Protein AF-A0A8R7QGV3-F1 (afdb_monomer)

InterPro domains:
  IPR004242 Transposon, En/Spm-like [PF02992] (193-346)

Structure (mmCIF, N/CA/C/O backbone):
data_AF-A0A8R7QGV3-F1
#
_entry.id   AF-A0A8R7QGV3-F1
#
loop_
_atom_site.group_PDB
_atom_site.id
_atom_site.type_symbol
_atom_site.label_atom_id
_atom_site.label_alt_id
_atom_site.label_comp_id
_atom_site.label_asym_id
_atom_site.label_entity_id
_atom_site.label_seq_id
_atom_site.pdbx_PDB_ins_code
_atom_site.Cartn_x
_atom_site.Cartn_y
_atom_site.Cartn_z
_atom_site.occupancy
_atom_site.B_iso_or_equiv
_atom_site.auth_seq_id
_atom_site.auth_comp_id
_atom_site.auth_asym_id
_atom_site.auth_atom_id
_atom_site.pdbx_PDB_model_num
ATOM 1 N N . MET A 1 1 ? -5.705 17.429 8.728 1.00 31.64 1 MET A N 1
ATOM 2 C CA . MET A 1 1 ? -4.333 16.864 8.795 1.00 31.64 1 MET A CA 1
ATOM 3 C C . MET A 1 1 ? -4.097 16.180 10.128 1.00 31.64 1 MET A C 1
ATOM 5 O O . MET A 1 1 ? -3.717 15.025 10.092 1.00 31.64 1 MET A O 1
ATOM 9 N N . ASP A 1 2 ? -4.374 16.831 11.266 1.00 30.12 2 ASP A N 1
ATOM 10 C CA . ASP A 1 2 ? -4.342 16.147 12.570 1.00 30.12 2 ASP A CA 1
ATOM 11 C C . ASP A 1 2 ? -5.382 15.011 12.643 1.00 30.12 2 ASP A C 1
ATOM 13 O O . ASP A 1 2 ? -5.012 13.892 12.965 1.00 30.12 2 ASP A O 1
ATOM 17 N N . GLU A 1 3 ? -6.620 15.241 12.189 1.00 31.11 3 GLU A N 1
ATOM 18 C CA . GLU A 1 3 ? -7.654 14.193 12.055 1.00 31.11 3 GLU A CA 1
ATOM 19 C C . GLU A 1 3 ? -7.239 13.058 11.103 1.00 31.11 3 GLU A C 1
ATOM 21 O O . GLU A 1 3 ? -7.291 11.902 11.476 1.00 31.11 3 GLU A O 1
ATOM 26 N N . MET A 1 4 ? -6.706 13.371 9.913 1.00 33.88 4 MET A N 1
ATOM 27 C CA . MET A 1 4 ? -6.288 12.356 8.923 1.00 33.88 4 MET A CA 1
ATOM 28 C C . MET A 1 4 ? -5.125 11.470 9.394 1.00 33.88 4 MET A C 1
ATOM 30 O O . MET A 1 4 ? -5.027 10.317 8.988 1.00 33.88 4 MET A O 1
ATOM 34 N N . LEU A 1 5 ? -4.215 12.012 10.210 1.00 38.75 5 LEU A N 1
ATOM 35 C CA . LEU A 1 5 ? -3.132 11.230 10.808 1.00 38.75 5 LEU A CA 1
ATOM 36 C C . LEU A 1 5 ? -3.675 10.370 11.953 1.00 38.75 5 LEU A C 1
ATOM 38 O O . LEU A 1 5 ? -3.345 9.195 12.037 1.00 38.75 5 LEU A O 1
ATOM 42 N N . LEU A 1 6 ? -4.545 10.922 12.800 1.00 40.88 6 LEU A N 1
ATOM 43 C CA . LEU A 1 6 ? -5.166 10.170 13.891 1.00 40.88 6 LEU A CA 1
ATOM 44 C C . LEU A 1 6 ? -6.108 9.070 13.373 1.00 40.88 6 LEU A C 1
ATOM 46 O O . LEU A 1 6 ? -6.100 7.978 13.926 1.00 40.88 6 LEU A O 1
ATOM 50 N N . GLU A 1 7 ? -6.856 9.309 12.295 1.00 43.62 7 GLU A N 1
ATOM 51 C CA . GLU A 1 7 ? -7.686 8.313 11.603 1.00 43.62 7 GLU A CA 1
ATOM 52 C C . GLU A 1 7 ? -6.816 7.257 10.900 1.00 43.62 7 GLU A C 1
ATOM 54 O O . GLU A 1 7 ? -7.019 6.065 11.111 1.00 43.62 7 GLU A O 1
ATOM 59 N N . GLY A 1 8 ? -5.783 7.669 10.150 1.00 39.22 8 GLY A N 1
ATOM 60 C CA . GLY A 1 8 ? -4.885 6.753 9.430 1.00 39.22 8 GLY A CA 1
ATOM 61 C C . GLY A 1 8 ? -4.007 5.861 10.324 1.00 39.22 8 GLY A C 1
ATOM 62 O O . GLY A 1 8 ? -3.532 4.822 9.870 1.00 39.22 8 GLY A O 1
ATOM 63 N N . PHE A 1 9 ? -3.806 6.240 11.593 1.00 44.00 9 PHE A N 1
ATOM 64 C CA . PHE A 1 9 ? -3.121 5.436 12.622 1.00 44.00 9 PHE A CA 1
ATOM 65 C C . PHE A 1 9 ? -4.067 4.927 13.726 1.00 44.00 9 PHE A C 1
ATOM 67 O O . PHE A 1 9 ? -3.612 4.343 14.717 1.00 44.00 9 PHE A O 1
ATOM 74 N N . GLY A 1 10 ? -5.374 5.177 13.588 1.00 40.69 10 GLY A N 1
ATOM 75 C CA . GLY A 1 10 ? -6.403 4.760 14.535 1.00 40.69 10 GLY A CA 1
ATOM 76 C C . GLY A 1 10 ? -6.151 5.185 15.988 1.00 40.69 10 GLY A C 1
ATOM 77 O O . GLY A 1 10 ? -6.346 4.394 16.909 1.00 40.69 10 GLY A O 1
ATOM 78 N N . MET A 1 11 ? -5.679 6.417 16.185 1.00 43.81 11 MET A N 1
ATOM 79 C CA . MET A 1 11 ? -5.203 6.997 17.448 1.00 43.81 11 MET A CA 1
ATOM 80 C C . MET A 1 11 ? -6.299 7.682 18.292 1.00 43.81 11 MET A C 1
ATOM 82 O O . MET A 1 11 ? -5.996 8.560 19.100 1.00 43.81 11 MET A O 1
ATOM 86 N N . TYR A 1 12 ? -7.568 7.297 18.149 1.00 35.66 12 TYR A N 1
ATOM 87 C CA . TYR A 1 12 ? -8.621 7.751 19.062 1.00 35.66 12 TYR A CA 1
ATOM 88 C C . TYR A 1 12 ? -8.782 6.753 20.210 1.00 35.66 12 TYR A C 1
ATOM 90 O O . TYR A 1 12 ? -9.319 5.667 20.017 1.00 35.66 12 TYR A O 1
ATOM 98 N N . GLY A 1 13 ? -8.339 7.145 21.406 1.00 38.69 13 GLY A N 1
ATOM 99 C CA . GLY A 1 13 ? -8.647 6.447 22.655 1.00 38.69 13 GLY A CA 1
ATOM 100 C C . GLY A 1 13 ? -7.418 6.007 23.449 1.00 38.69 13 GLY A C 1
ATOM 101 O O . GLY A 1 13 ? -6.520 5.339 22.944 1.00 38.69 13 GLY A O 1
ATOM 102 N N . THR A 1 14 ? -7.406 6.371 24.727 1.00 29.97 14 THR A N 1
ATOM 103 C CA . THR A 1 14 ? -6.565 5.778 25.768 1.00 29.97 14 THR A CA 1
ATOM 104 C C . THR A 1 14 ? -6.993 4.325 25.991 1.00 29.97 14 THR A C 1
ATOM 106 O O . THR A 1 14 ? -8.153 4.073 26.312 1.00 29.97 14 THR A O 1
ATOM 109 N N . ARG A 1 15 ? -6.070 3.364 25.862 1.00 39.56 15 ARG A N 1
ATOM 110 C CA . ARG A 1 15 ? -6.257 1.996 26.372 1.00 39.56 15 ARG A CA 1
ATOM 111 C C . ARG A 1 15 ? -5.367 1.799 27.597 1.00 39.56 15 ARG A C 1
ATOM 113 O O . ARG A 1 15 ? -4.155 1.961 27.518 1.00 39.56 15 ARG A O 1
ATOM 120 N N . THR A 1 16 ? -5.987 1.427 28.708 1.00 27.47 16 THR A N 1
ATOM 121 C CA . THR A 1 16 ? -5.388 0.587 29.748 1.00 27.47 16 THR A CA 1
ATOM 122 C C . THR A 1 16 ? -5.536 -0.861 29.292 1.00 27.47 16 THR A C 1
ATOM 124 O O . THR A 1 16 ? -6.653 -1.295 29.005 1.00 27.47 16 THR A O 1
ATOM 127 N N . LEU A 1 17 ? -4.425 -1.587 29.178 1.00 32.94 17 LEU A N 1
ATOM 128 C CA . LEU A 1 17 ? -4.440 -3.036 28.987 1.00 32.94 17 LEU A CA 1
ATOM 129 C C . LEU A 1 17 ? -4.948 -3.674 30.287 1.00 32.94 17 LEU A C 1
ATOM 131 O O . LEU A 1 17 ? -4.373 -3.441 31.346 1.00 32.94 17 LEU A O 1
ATOM 135 N N . GLY A 1 18 ? -6.057 -4.408 30.206 1.00 26.83 18 GLY A N 1
ATOM 136 C CA . GLY A 1 18 ? -6.484 -5.315 31.265 1.00 26.83 18 GLY A CA 1
ATOM 137 C C . GLY A 1 18 ? -5.677 -6.604 31.165 1.00 26.83 18 GLY A C 1
ATOM 138 O O . GLY A 1 18 ? -5.536 -7.153 30.073 1.00 26.83 18 GLY A O 1
ATOM 139 N N . GLU A 1 19 ? -5.120 -7.036 32.290 1.00 30.83 19 GLU A N 1
ATOM 140 C CA . GLU A 1 19 ? -4.471 -8.333 32.458 1.00 30.83 19 GLU A CA 1
ATOM 141 C C . GLU A 1 19 ? -5.535 -9.433 32.444 1.00 30.83 19 GLU A C 1
ATOM 143 O O . GLU A 1 19 ? -6.258 -9.565 33.423 1.00 30.83 19 GLU A O 1
ATOM 148 N N . GLU A 1 20 ? -5.614 -10.242 31.386 1.00 27.75 20 GLU A N 1
ATOM 149 C CA . GLU A 1 20 ? -6.113 -11.619 31.496 1.00 27.75 20 GLU A CA 1
ATOM 150 C C . GLU A 1 20 ? -5.264 -12.554 30.617 1.00 27.75 20 GLU A C 1
ATOM 152 O O . GLU A 1 20 ? -4.893 -12.221 29.490 1.00 27.75 20 GLU A O 1
ATOM 157 N N . GLN A 1 21 ? -4.889 -13.683 31.222 1.00 28.39 21 GLN A N 1
ATOM 158 C CA . GLN A 1 21 ? -3.926 -14.693 30.779 1.00 28.39 21 GLN A CA 1
ATOM 159 C C . GLN A 1 21 ? -4.511 -15.726 29.794 1.00 28.39 21 GLN A C 1
ATOM 161 O O . GLN A 1 21 ? -5.702 -16.016 29.825 1.00 28.39 21 GLN A O 1
ATOM 166 N N . GLU A 1 22 ? -3.580 -16.345 29.047 1.00 26.84 22 GLU A N 1
ATOM 167 C CA . GLU A 1 22 ? -3.652 -17.566 28.210 1.00 26.84 22 GLU A CA 1
ATOM 168 C C . GLU A 1 22 ? -4.266 -17.404 26.800 1.00 26.84 22 GLU A C 1
ATOM 170 O O . GLU A 1 22 ? -5.378 -16.926 26.627 1.00 26.84 22 GLU A O 1
ATOM 175 N N . SER A 1 23 ? -3.609 -17.779 25.696 1.00 25.66 23 SER A N 1
ATOM 176 C CA . SER A 1 23 ? -2.520 -18.741 25.456 1.00 25.66 23 SER A CA 1
ATOM 177 C C . SER A 1 23 ? -1.541 -18.209 24.395 1.00 25.66 23 SER A C 1
ATOM 179 O O . SER A 1 23 ? -1.943 -17.591 23.407 1.00 25.66 23 SER A O 1
ATOM 181 N N . GLU A 1 24 ? -0.247 -18.427 24.644 1.00 39.50 24 GLU A N 1
ATOM 182 C CA . GLU A 1 24 ? 0.851 -18.231 23.696 1.00 39.50 24 GLU A CA 1
ATOM 183 C C . GLU A 1 24 ? 0.689 -19.211 22.530 1.00 39.50 24 GLU A C 1
ATOM 185 O O . GLU A 1 24 ? 0.898 -20.404 22.701 1.00 39.50 24 GLU A O 1
ATOM 190 N N . ASP A 1 25 ? 0.311 -18.699 21.361 1.00 32.88 25 ASP A N 1
ATOM 191 C CA . ASP A 1 25 ? 0.652 -19.315 20.079 1.00 32.88 25 ASP A CA 1
ATOM 192 C C . ASP A 1 25 ? 0.846 -18.192 19.046 1.00 32.88 25 ASP A C 1
ATOM 194 O O . ASP A 1 25 ? -0.084 -17.462 18.658 1.00 32.88 25 ASP A O 1
ATOM 198 N N . ASP A 1 26 ? 2.125 -18.023 18.707 1.00 34.44 26 ASP A N 1
ATOM 199 C CA . ASP A 1 26 ? 2.722 -17.330 17.570 1.00 34.44 26 ASP A CA 1
ATOM 200 C C . ASP A 1 26 ? 1.956 -16.091 17.076 1.00 34.44 26 ASP A C 1
ATOM 202 O O . ASP A 1 26 ? 1.122 -16.098 16.159 1.00 34.44 26 ASP A O 1
ATOM 206 N N . LEU A 1 27 ? 2.266 -14.953 17.697 1.00 37.50 27 LEU A N 1
ATOM 207 C CA . LEU A 1 27 ? 2.281 -13.703 16.950 1.00 37.50 27 LEU A CA 1
ATOM 208 C C . LEU A 1 27 ? 3.440 -13.824 15.958 1.00 37.50 27 LEU A C 1
ATOM 210 O O . LEU A 1 27 ? 4.576 -13.992 16.383 1.00 37.50 27 LEU A O 1
ATOM 214 N N . ASP A 1 28 ? 3.151 -13.755 14.657 1.00 49.06 28 ASP A N 1
ATOM 215 C CA . ASP A 1 28 ? 4.173 -13.503 13.638 1.00 49.06 28 ASP A CA 1
ATOM 216 C C . ASP A 1 28 ? 5.067 -12.362 14.158 1.00 49.06 28 ASP A C 1
ATOM 218 O O . ASP A 1 28 ? 4.539 -11.299 14.508 1.00 49.06 28 ASP A O 1
ATOM 222 N N . ASP A 1 29 ? 6.377 -12.595 14.303 1.00 51.12 29 ASP A N 1
ATOM 223 C CA . ASP A 1 29 ? 7.328 -11.667 14.949 1.00 51.12 29 ASP A CA 1
ATOM 224 C C . ASP A 1 29 ? 7.200 -10.232 14.388 1.00 51.12 29 ASP A C 1
ATOM 226 O O . ASP A 1 29 ? 7.404 -9.234 15.088 1.00 51.12 29 ASP A O 1
ATOM 230 N N . ASP A 1 30 ? 6.779 -10.125 13.125 1.00 54.25 30 ASP A N 1
ATOM 231 C CA . ASP A 1 30 ? 6.495 -8.895 12.389 1.00 54.25 30 ASP A CA 1
ATOM 232 C C . ASP A 1 30 ? 5.286 -8.095 12.926 1.00 54.25 30 ASP A C 1
ATOM 234 O O . ASP A 1 30 ? 5.300 -6.858 12.898 1.00 54.25 30 ASP A O 1
ATOM 238 N N . VAL A 1 31 ? 4.240 -8.763 13.422 1.00 54.44 31 VAL A N 1
ATOM 239 C CA . VAL A 1 31 ? 3.009 -8.140 13.944 1.00 54.44 31 VAL A CA 1
ATOM 240 C C . VAL A 1 31 ? 3.245 -7.571 15.341 1.00 54.44 31 VAL A C 1
ATOM 242 O O . VAL A 1 31 ? 2.894 -6.420 15.608 1.00 54.44 31 VAL A O 1
ATOM 245 N N . GLU A 1 32 ? 3.905 -8.330 16.214 1.00 59.66 32 GLU A N 1
ATOM 246 C CA . GLU A 1 32 ? 4.283 -7.873 17.556 1.00 59.66 32 GLU A CA 1
ATOM 247 C C . GLU A 1 32 ? 5.292 -6.712 17.482 1.00 59.66 32 GLU A C 1
ATOM 249 O O . GLU A 1 32 ? 5.139 -5.687 18.155 1.00 59.66 32 GLU A O 1
ATOM 254 N N . ALA A 1 33 ? 6.283 -6.800 16.586 1.00 62.28 33 ALA A N 1
ATOM 255 C CA . ALA A 1 33 ? 7.204 -5.698 16.317 1.00 62.28 33 ALA A CA 1
ATOM 256 C C . ALA A 1 33 ? 6.477 -4.438 15.811 1.00 62.28 33 ALA A C 1
ATOM 258 O O . ALA A 1 33 ? 6.827 -3.320 16.204 1.00 62.28 33 ALA A O 1
ATOM 259 N N . TYR A 1 34 ? 5.450 -4.601 14.970 1.00 62.81 34 TYR A N 1
ATOM 260 C CA . TYR A 1 34 ? 4.623 -3.497 14.493 1.00 62.81 34 TYR A CA 1
ATOM 261 C C . TYR A 1 34 ? 3.831 -2.829 15.627 1.00 62.81 34 TYR A C 1
ATOM 263 O O . TYR A 1 34 ? 3.870 -1.602 15.740 1.00 62.81 34 TYR A O 1
ATOM 271 N N . TYR A 1 35 ? 3.164 -3.598 16.495 1.00 65.88 35 TYR A N 1
ATOM 272 C CA . TYR A 1 35 ? 2.410 -3.036 17.622 1.00 65.88 35 TYR A CA 1
ATOM 273 C C . TYR A 1 35 ? 3.314 -2.286 18.603 1.00 65.88 35 TYR A C 1
ATOM 275 O O . TYR A 1 35 ? 2.999 -1.154 18.965 1.00 65.88 35 TYR A O 1
ATOM 283 N N . ARG A 1 36 ? 4.501 -2.822 18.916 1.00 67.38 36 ARG A N 1
ATOM 284 C CA . ARG A 1 36 ? 5.501 -2.112 19.736 1.00 67.38 36 ARG A CA 1
ATOM 285 C C . ARG A 1 36 ? 5.917 -0.770 19.133 1.00 67.38 36 ARG A C 1
ATOM 287 O O . ARG A 1 36 ? 6.074 0.211 19.856 1.00 67.38 36 ARG A O 1
ATOM 294 N N . LEU A 1 37 ? 6.087 -0.702 17.811 1.00 65.81 37 LEU A N 1
ATOM 295 C CA . LEU A 1 37 ? 6.429 0.540 17.105 1.00 65.81 37 LEU A CA 1
ATOM 296 C C . LEU A 1 37 ? 5.277 1.549 17.094 1.00 65.81 37 LEU A C 1
ATOM 298 O O . LEU A 1 37 ? 5.513 2.754 17.200 1.00 65.81 37 LEU A O 1
ATOM 302 N N . VAL A 1 38 ? 4.040 1.072 16.950 1.00 66.25 38 VAL A N 1
ATOM 303 C CA . VAL A 1 38 ? 2.847 1.919 17.047 1.00 66.25 38 VAL A CA 1
ATOM 304 C C . VAL A 1 38 ? 2.710 2.475 18.459 1.00 66.25 38 VAL A C 1
ATOM 306 O O . VAL A 1 38 ? 2.473 3.673 18.606 1.00 66.25 38 VAL A O 1
ATOM 309 N N . ASP A 1 39 ? 2.922 1.653 19.482 1.00 70.56 39 ASP A N 1
ATOM 310 C CA . ASP A 1 39 ? 2.834 2.074 20.877 1.00 70.56 39 ASP A CA 1
ATOM 311 C C . ASP A 1 39 ? 3.950 3.053 21.258 1.00 70.56 39 ASP A C 1
ATOM 313 O O . ASP A 1 39 ? 3.658 4.088 21.856 1.00 70.56 39 ASP A O 1
ATOM 317 N N . ASP A 1 40 ? 5.198 2.836 20.822 1.00 69.81 40 ASP A N 1
ATOM 318 C CA . ASP A 1 40 ? 6.271 3.835 20.976 1.00 69.81 40 ASP A CA 1
ATOM 319 C C . ASP A 1 40 ? 5.938 5.143 20.236 1.00 69.81 40 ASP A C 1
ATOM 321 O O . ASP A 1 40 ? 6.132 6.241 20.759 1.00 69.81 40 ASP A O 1
ATOM 325 N N . GLY A 1 41 ? 5.343 5.051 19.043 1.00 69.31 41 GLY A N 1
ATOM 326 C CA . GLY A 1 41 ? 4.871 6.214 18.294 1.00 69.31 41 GLY A CA 1
ATOM 327 C C . GLY A 1 41 ? 3.712 6.969 18.960 1.00 69.31 41 GLY A C 1
ATOM 328 O O . GLY A 1 41 ? 3.576 8.183 18.757 1.00 69.31 41 GLY A O 1
ATOM 329 N N . ARG A 1 42 ? 2.889 6.274 19.752 1.00 72.19 42 ARG A N 1
ATOM 330 C CA . ARG A 1 42 ? 1.769 6.832 20.527 1.00 72.19 42 ARG A CA 1
ATOM 331 C C . ARG A 1 42 ? 2.214 7.522 21.807 1.00 72.19 42 ARG A C 1
ATOM 333 O O . ARG A 1 42 ? 1.452 8.338 22.322 1.00 72.19 42 ARG A O 1
ATOM 340 N N . GLN A 1 43 ? 3.427 7.252 22.287 1.00 81.31 43 GLN A N 1
ATOM 341 C CA . GLN A 1 43 ? 3.966 7.952 23.446 1.00 81.31 43 GLN A CA 1
ATOM 342 C C . GLN A 1 43 ? 3.996 9.464 23.213 1.00 81.31 43 GLN A C 1
ATOM 344 O O . GLN A 1 43 ? 4.203 9.956 22.093 1.00 81.31 43 GLN A O 1
ATOM 349 N N . GLU A 1 44 ? 3.798 10.201 24.302 1.00 85.19 44 GLU A N 1
ATOM 350 C CA . GLU A 1 44 ? 3.934 11.651 24.321 1.00 85.19 44 GLU A CA 1
ATOM 351 C C . GLU A 1 44 ? 5.315 12.057 23.785 1.00 85.19 44 GLU A C 1
ATOM 353 O O . GLU A 1 44 ? 6.314 11.360 23.985 1.00 85.19 44 GLU A O 1
ATOM 358 N N . LEU A 1 45 ? 5.383 13.193 23.086 1.00 84.00 45 LEU A N 1
ATOM 359 C CA . LEU A 1 45 ? 6.648 13.701 22.545 1.00 84.00 45 LEU A CA 1
ATOM 360 C C . LEU A 1 45 ? 7.717 13.899 23.638 1.00 84.00 45 LEU A C 1
ATOM 362 O O . LEU A 1 45 ? 8.906 13.714 23.389 1.00 84.00 45 LEU A O 1
ATOM 366 N N . TYR A 1 46 ? 7.267 14.299 24.823 1.00 83.88 46 TYR A N 1
ATOM 367 C CA . TYR A 1 46 ? 7.986 14.380 26.092 1.00 83.88 46 TYR A CA 1
ATOM 368 C C . TYR A 1 46 ? 6.929 14.349 27.217 1.00 83.88 46 TYR A C 1
ATOM 370 O O . TYR A 1 46 ? 5.770 14.679 26.936 1.00 83.88 46 TYR A O 1
ATOM 378 N N . PRO A 1 47 ? 7.280 14.003 28.468 1.00 83.38 47 PRO A N 1
ATOM 379 C CA . PRO A 1 47 ? 6.315 13.901 29.561 1.00 83.38 47 PRO A CA 1
ATOM 380 C C . PRO A 1 47 ? 5.494 15.182 29.759 1.00 83.38 47 PRO A C 1
ATOM 382 O O . PRO A 1 47 ? 6.037 16.278 29.910 1.00 83.38 47 PRO A O 1
ATOM 385 N N . GLY A 1 48 ? 4.168 15.046 29.744 1.00 82.56 48 GLY A N 1
ATOM 386 C CA . GLY A 1 48 ? 3.208 16.145 29.845 1.00 82.56 48 GLY A CA 1
ATOM 387 C C . GLY A 1 48 ? 2.829 16.784 28.503 1.00 82.56 48 GLY A C 1
ATOM 388 O O . GLY A 1 48 ? 2.039 17.737 28.479 1.00 82.56 48 GLY A O 1
ATOM 389 N N . CYS A 1 49 ? 3.348 16.291 27.372 1.00 83.44 49 CYS A N 1
ATOM 390 C CA . CYS A 1 49 ? 3.010 16.810 26.049 1.00 83.44 49 CYS A CA 1
ATOM 391 C C . CYS A 1 49 ? 1.651 16.284 25.563 1.00 83.44 49 CYS A C 1
ATOM 393 O O . CYS A 1 49 ? 1.558 15.317 24.814 1.00 83.44 49 CYS A O 1
ATOM 395 N N . LYS A 1 50 ? 0.574 16.992 25.913 1.00 82.06 50 LYS A N 1
ATOM 396 C CA . LYS A 1 50 ? -0.796 16.616 25.510 1.00 82.06 50 LYS A CA 1
ATOM 397 C C . LYS A 1 50 ? -1.132 16.883 24.039 1.00 82.06 50 LYS A C 1
ATOM 399 O O . LYS A 1 50 ? -2.165 16.434 23.555 1.00 82.06 50 LYS A O 1
ATOM 404 N N . ARG A 1 51 ? -0.322 17.688 23.341 1.00 82.94 51 ARG A N 1
ATOM 405 C CA . ARG A 1 51 ? -0.632 18.153 21.975 1.00 82.94 51 ARG A CA 1
ATOM 406 C C . ARG A 1 51 ? -0.076 17.262 20.875 1.00 82.94 51 ARG A C 1
ATOM 408 O O . ARG A 1 51 ? -0.624 17.293 19.779 1.00 82.94 51 ARG A O 1
ATOM 415 N N . PHE A 1 52 ? 1.022 16.556 21.134 1.00 82.44 52 PHE A N 1
ATOM 416 C CA . PHE A 1 52 ? 1.733 15.790 20.118 1.00 82.44 52 PHE A CA 1
ATOM 417 C C . PHE A 1 52 ? 2.257 14.479 20.689 1.00 82.44 52 PHE A C 1
ATOM 419 O O . PHE A 1 52 ? 2.963 14.476 21.698 1.00 82.44 52 PHE A O 1
ATOM 426 N N . SER A 1 53 ? 2.000 13.385 19.974 1.00 84.44 53 SER A N 1
ATOM 427 C CA . SER A 1 53 ? 2.796 12.167 20.128 1.00 84.44 53 SER A CA 1
ATOM 428 C C . SER A 1 53 ? 4.109 12.271 19.344 1.00 84.44 53 SER A C 1
ATOM 430 O O . SER A 1 53 ? 4.242 13.096 18.427 1.00 84.44 53 SER A O 1
ATOM 432 N N . LYS A 1 54 ? 5.075 11.396 19.653 1.00 82.88 54 LYS A N 1
ATOM 433 C CA . LYS A 1 54 ? 6.333 11.275 18.891 1.00 82.88 54 LYS A CA 1
ATOM 434 C C . LYS A 1 54 ? 6.072 11.065 17.396 1.00 82.88 54 LYS A C 1
ATOM 436 O O . LYS A 1 54 ? 6.675 1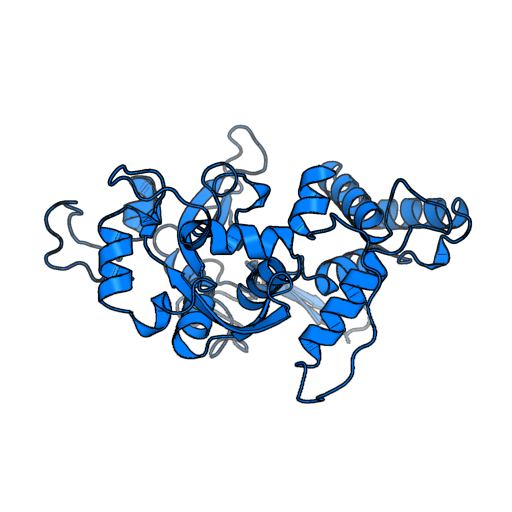1.737 16.554 1.00 82.88 54 LYS A O 1
ATOM 441 N N . LEU A 1 55 ? 5.139 10.170 17.064 1.00 81.44 55 LEU A N 1
ATOM 442 C CA . LEU A 1 55 ? 4.766 9.863 15.686 1.00 81.44 55 LEU A CA 1
ATOM 443 C C . LEU A 1 55 ? 4.161 11.071 14.971 1.00 81.44 55 LEU A C 1
ATOM 445 O O . LEU A 1 55 ? 4.619 11.442 13.888 1.00 81.44 55 LEU A O 1
ATOM 449 N N . GLN A 1 56 ? 3.154 11.702 15.578 1.00 81.88 56 GLN A N 1
ATOM 450 C CA . GLN A 1 56 ? 2.461 12.841 14.980 1.00 81.88 56 GLN A CA 1
ATOM 451 C C . GLN A 1 56 ? 3.438 13.986 14.701 1.00 81.88 56 GLN A C 1
ATOM 453 O O . GLN A 1 56 ? 3.400 14.594 13.628 1.00 81.88 56 GLN A O 1
ATOM 458 N N . PHE A 1 57 ? 4.353 14.245 15.636 1.00 87.94 57 PHE A N 1
ATOM 459 C CA . PHE A 1 57 ? 5.386 15.257 15.474 1.00 87.94 57 PHE A CA 1
ATOM 460 C C . PHE A 1 57 ? 6.320 14.944 14.295 1.00 87.94 57 PHE A C 1
ATOM 462 O O . PHE A 1 57 ? 6.519 15.791 13.419 1.00 87.94 57 PHE A O 1
ATOM 469 N N . LEU A 1 58 ? 6.847 13.715 14.221 1.00 86.19 58 LEU A N 1
ATOM 470 C CA . LEU A 1 58 ? 7.757 13.302 13.150 1.00 86.19 58 LEU A CA 1
ATOM 471 C C . LEU A 1 58 ? 7.099 13.309 11.773 1.00 86.19 58 LEU A C 1
ATOM 473 O O . LEU A 1 58 ? 7.702 13.792 10.813 1.00 86.19 58 LEU A O 1
ATOM 477 N N . VAL A 1 59 ? 5.865 12.816 11.659 1.00 84.06 59 VAL A N 1
ATOM 478 C CA . VAL A 1 59 ? 5.140 12.806 10.383 1.00 84.06 59 VAL A CA 1
ATOM 479 C C . VAL A 1 59 ? 4.844 14.229 9.919 1.00 84.06 59 VAL A C 1
ATOM 481 O O . VAL A 1 59 ? 5.058 14.540 8.746 1.00 84.06 59 VAL A O 1
ATOM 484 N N . ARG A 1 60 ? 4.443 15.134 10.822 1.00 86.75 60 ARG A N 1
ATOM 485 C CA . ARG A 1 60 ? 4.249 16.552 10.480 1.00 86.75 60 ARG A CA 1
ATOM 486 C C . ARG A 1 60 ? 5.550 17.216 10.038 1.00 86.75 60 ARG A C 1
ATOM 488 O O . ARG A 1 60 ? 5.541 17.969 9.066 1.00 86.75 60 ARG A O 1
ATOM 495 N N . LEU A 1 61 ? 6.671 16.912 10.689 1.00 88.88 61 LEU A N 1
ATOM 496 C CA . LEU A 1 61 ? 7.974 17.450 10.301 1.00 88.88 61 LEU A CA 1
ATOM 497 C C . LEU A 1 61 ? 8.422 16.927 8.925 1.00 88.88 61 LEU A C 1
ATOM 499 O O . LEU A 1 61 ? 8.865 17.708 8.081 1.00 88.88 61 LEU A O 1
ATOM 503 N N . LEU A 1 62 ? 8.251 15.628 8.655 1.00 87.44 62 LEU A N 1
ATOM 504 C CA . LEU A 1 62 ? 8.501 15.030 7.337 1.00 87.44 62 LEU A CA 1
ATOM 505 C C . LEU A 1 62 ? 7.586 15.625 6.258 1.00 87.44 62 LEU A C 1
ATOM 507 O O . LEU A 1 62 ? 8.032 15.885 5.141 1.00 87.44 62 LEU A O 1
ATOM 511 N N . HIS A 1 63 ? 6.325 15.888 6.591 1.00 85.06 63 HIS A N 1
ATOM 512 C CA . HIS A 1 63 ? 5.388 16.537 5.685 1.00 85.06 63 HIS A CA 1
ATOM 513 C C . HIS A 1 63 ? 5.835 17.964 5.338 1.00 85.06 63 HIS A C 1
ATOM 515 O O . HIS A 1 63 ? 5.906 18.304 4.158 1.00 85.06 63 HIS A O 1
ATOM 521 N N . ILE A 1 64 ? 6.229 18.771 6.331 1.00 87.19 64 ILE A N 1
ATOM 522 C CA . ILE A 1 64 ? 6.788 20.117 6.107 1.00 87.19 64 ILE A CA 1
ATOM 523 C C . ILE A 1 64 ? 8.019 20.038 5.206 1.00 87.19 64 ILE A C 1
ATOM 525 O O . ILE A 1 64 ? 8.122 20.803 4.246 1.00 87.19 64 ILE A O 1
ATOM 529 N N . LYS A 1 65 ? 8.925 19.090 5.479 1.00 88.31 65 LYS A N 1
ATOM 530 C CA . LYS A 1 65 ? 10.123 18.876 4.664 1.00 88.31 65 LYS A CA 1
ATOM 531 C C . LYS A 1 65 ? 9.766 18.683 3.192 1.00 88.31 65 LYS A C 1
ATOM 533 O O . LYS A 1 65 ? 10.342 19.346 2.333 1.00 88.31 65 LYS A O 1
ATOM 538 N N . ASN A 1 66 ? 8.823 17.785 2.917 1.00 84.00 66 ASN A N 1
ATOM 539 C CA . ASN A 1 66 ? 8.431 17.425 1.559 1.00 84.00 66 ASN A CA 1
ATOM 540 C C . ASN A 1 66 ? 7.676 18.565 0.865 1.00 84.00 66 ASN A C 1
ATOM 542 O O . ASN A 1 66 ? 8.030 18.932 -0.250 1.00 84.00 66 ASN A O 1
ATOM 546 N N . MET A 1 67 ? 6.704 19.183 1.541 1.00 81.62 67 MET A N 1
ATOM 547 C CA . MET A 1 67 ? 5.903 20.280 0.981 1.00 81.62 67 MET A CA 1
ATOM 548 C C . MET A 1 67 ? 6.719 21.539 0.690 1.00 81.62 67 MET A C 1
ATOM 550 O O . MET A 1 67 ? 6.381 22.302 -0.209 1.00 81.62 67 MET A O 1
ATOM 554 N N . ARG A 1 68 ? 7.776 21.790 1.470 1.00 84.69 68 ARG A N 1
ATOM 555 C CA . ARG A 1 68 ? 8.625 22.982 1.329 1.00 84.69 68 ARG A CA 1
ATOM 556 C C . ARG A 1 68 ? 9.927 22.715 0.575 1.00 84.69 68 ARG A C 1
ATOM 558 O O . ARG A 1 68 ? 10.742 23.622 0.468 1.00 84.69 68 ARG A O 1
ATOM 565 N N . GLY A 1 69 ? 10.147 21.493 0.084 1.00 84.19 69 GLY A N 1
ATOM 566 C CA . GLY A 1 69 ? 11.380 21.132 -0.623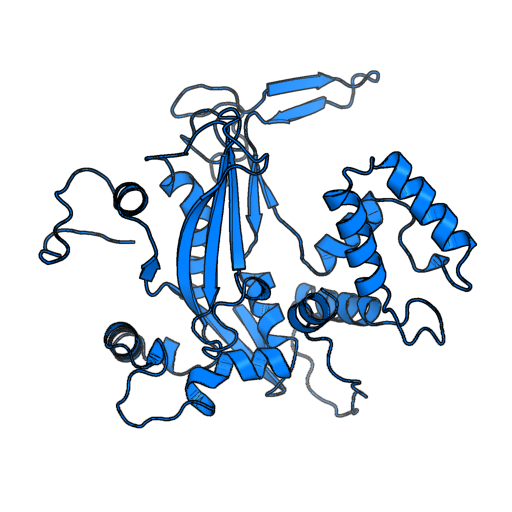 1.00 84.19 69 GLY A CA 1
ATOM 567 C C . GLY A 1 69 ? 12.645 21.260 0.236 1.00 84.19 69 GLY A C 1
ATOM 568 O O . GLY A 1 69 ? 13.726 21.526 -0.283 1.00 84.19 69 GLY A O 1
ATOM 569 N N . MET A 1 70 ? 12.527 21.096 1.555 1.00 88.44 70 MET A N 1
ATOM 570 C CA . MET A 1 70 ? 13.647 21.236 2.487 1.00 88.44 70 MET A CA 1
ATOM 571 C C . MET A 1 70 ? 14.715 20.170 2.202 1.00 88.44 70 MET A C 1
ATOM 573 O O . MET A 1 70 ? 14.408 18.975 2.103 1.00 88.44 70 MET A O 1
ATOM 577 N N . SER A 1 71 ? 15.984 20.577 2.104 1.00 90.50 71 SER A N 1
ATOM 578 C CA . SER A 1 71 ? 17.103 19.646 1.908 1.00 90.50 71 SER A CA 1
ATOM 579 C C . SER A 1 71 ? 17.278 18.710 3.113 1.00 90.50 71 SER A C 1
ATOM 581 O O . SER A 1 71 ? 16.832 19.008 4.221 1.00 90.50 71 SER A O 1
ATOM 583 N N . ASN A 1 72 ? 17.937 17.562 2.923 1.00 90.12 72 ASN A N 1
ATOM 584 C CA . ASN A 1 72 ? 18.205 16.642 4.038 1.00 90.12 72 ASN A CA 1
ATOM 585 C C . ASN A 1 72 ? 19.111 17.286 5.100 1.00 90.12 72 ASN A C 1
ATOM 587 O O . ASN A 1 72 ? 18.894 17.072 6.284 1.00 90.12 72 ASN A O 1
ATOM 591 N N . VAL A 1 73 ? 20.065 18.124 4.680 1.00 90.88 73 VAL A N 1
ATOM 592 C CA . VAL A 1 73 ? 20.953 18.865 5.590 1.00 90.88 73 VAL A CA 1
ATOM 593 C C . VAL A 1 73 ? 20.158 19.851 6.444 1.00 90.88 73 VAL A C 1
ATOM 595 O O . VAL A 1 73 ? 20.312 19.868 7.660 1.00 90.88 73 VAL A O 1
ATOM 598 N N . CYS A 1 74 ? 19.267 20.628 5.821 1.00 90.62 74 CYS A N 1
ATOM 599 C CA . CYS A 1 74 ? 18.416 21.568 6.545 1.00 90.62 74 CYS A CA 1
ATOM 600 C C . CYS A 1 74 ? 17.489 20.832 7.525 1.00 90.62 74 CYS A C 1
ATOM 602 O O . CYS A 1 74 ? 17.366 21.240 8.675 1.00 90.62 74 CYS A O 1
ATOM 604 N N . PHE A 1 75 ? 16.909 19.704 7.108 1.00 91.69 75 PHE A N 1
ATOM 605 C CA . PHE A 1 75 ? 16.089 18.872 7.987 1.00 91.69 75 PHE A CA 1
ATOM 606 C C . PHE A 1 75 ? 16.866 18.361 9.203 1.00 91.69 75 PHE A C 1
ATOM 608 O O . PHE A 1 75 ? 16.365 18.444 10.319 1.00 91.69 75 PHE A O 1
ATOM 615 N N . ASP A 1 76 ? 18.088 17.863 9.000 1.00 91.62 76 ASP A N 1
ATOM 616 C CA . ASP A 1 76 ? 18.940 17.366 10.083 1.00 91.62 76 ASP A CA 1
ATOM 617 C C . ASP A 1 76 ? 19.296 18.484 11.076 1.00 91.62 76 ASP A C 1
ATOM 619 O O . ASP A 1 76 ? 19.256 18.269 12.288 1.00 91.62 76 ASP A O 1
ATOM 623 N N . GLN A 1 77 ? 19.581 19.693 10.582 1.00 91.69 77 GLN A N 1
ATOM 624 C CA . GLN A 1 77 ? 19.860 20.864 11.420 1.00 91.69 77 GLN A CA 1
ATOM 625 C C . GLN A 1 77 ? 18.634 21.302 12.227 1.00 91.69 77 GLN A C 1
ATOM 627 O O . GLN A 1 77 ? 18.734 21.498 13.437 1.00 91.69 77 GLN A O 1
ATOM 632 N N . VAL A 1 78 ? 17.466 21.398 11.585 1.00 91.50 78 VAL A N 1
ATOM 633 C CA . VAL A 1 78 ? 16.202 21.741 12.255 1.00 91.50 78 VAL A CA 1
ATOM 634 C C . VAL A 1 78 ? 15.848 20.695 13.310 1.00 91.50 78 VAL A C 1
ATOM 636 O O . VAL A 1 78 ? 15.483 21.049 14.428 1.00 91.50 78 VAL A O 1
ATOM 639 N N . LEU A 1 79 ? 15.993 19.408 12.988 1.00 90.25 79 LEU A N 1
ATOM 640 C CA . LEU A 1 79 ? 15.726 18.325 13.928 1.00 90.25 79 LEU A CA 1
ATOM 641 C C . LEU A 1 79 ? 16.692 18.363 15.116 1.00 90.25 79 LEU A C 1
ATOM 643 O O . LEU A 1 79 ? 16.262 18.153 16.244 1.00 90.25 79 LEU A O 1
ATOM 647 N N . THR A 1 80 ? 17.968 18.679 14.887 1.00 90.12 80 THR A N 1
ATOM 648 C CA . THR A 1 80 ? 18.958 18.846 15.963 1.00 90.12 80 THR A CA 1
ATOM 649 C C . THR A 1 80 ? 18.566 19.987 16.903 1.00 90.12 80 THR A C 1
ATOM 651 O O . THR A 1 80 ? 18.479 19.763 18.107 1.00 90.12 80 THR A O 1
ATOM 654 N N . LEU A 1 81 ? 18.212 21.157 16.361 1.00 90.69 81 LEU A N 1
ATOM 655 C CA . LEU A 1 81 ? 17.763 22.302 17.157 1.00 90.69 81 LEU A CA 1
ATOM 656 C C . LEU A 1 81 ? 16.500 21.981 17.973 1.00 90.69 81 LEU A C 1
ATOM 658 O O . LEU A 1 81 ? 16.413 22.315 19.150 1.00 90.69 81 LEU A O 1
ATOM 662 N N . ILE A 1 82 ? 15.525 21.296 17.369 1.00 89.94 82 ILE A N 1
ATOM 663 C CA . ILE A 1 82 ? 14.308 20.860 18.070 1.00 89.94 82 ILE A CA 1
ATOM 664 C C . ILE A 1 82 ? 14.662 19.942 19.242 1.00 89.94 82 ILE A C 1
ATOM 666 O O . ILE A 1 82 ? 14.090 20.077 20.318 1.00 89.94 82 ILE A O 1
ATOM 670 N N . LYS A 1 83 ? 15.601 19.010 19.054 1.00 87.00 83 LYS A N 1
ATOM 671 C CA . LYS A 1 83 ? 16.015 18.093 20.121 1.00 87.00 83 LYS A CA 1
ATOM 672 C C . LYS A 1 83 ? 16.673 18.814 21.291 1.00 87.00 83 LYS A C 1
ATOM 674 O O . LYS A 1 83 ? 16.456 18.402 22.422 1.00 87.00 83 LYS A O 1
ATOM 679 N N . GLU A 1 84 ? 17.458 19.851 21.017 1.00 86.94 84 GLU A N 1
ATOM 680 C CA . GLU A 1 84 ? 18.083 20.694 22.044 1.00 86.94 84 GLU A CA 1
ATOM 681 C C . GLU A 1 84 ? 17.056 21.562 22.783 1.00 86.94 84 GLU A C 1
ATOM 683 O O . GLU A 1 84 ? 17.222 21.835 23.968 1.00 86.94 84 GLU A O 1
ATOM 688 N N . ALA A 1 85 ? 15.978 21.965 22.107 1.00 87.44 85 ALA A N 1
ATOM 689 C CA . ALA A 1 85 ? 14.928 22.794 22.694 1.00 87.44 85 ALA A CA 1
ATOM 690 C C . ALA A 1 85 ? 13.912 22.007 23.548 1.00 87.44 85 ALA A C 1
ATOM 692 O O . ALA A 1 85 ? 13.192 22.606 24.347 1.00 87.44 85 ALA A O 1
ATOM 693 N N . LEU A 1 86 ? 13.806 20.686 23.360 1.00 87.56 86 LEU A N 1
ATOM 694 C CA . LEU A 1 86 ? 12.825 19.837 24.042 1.00 87.56 86 LEU A CA 1
ATOM 695 C C . LEU A 1 86 ? 13.406 19.189 25.315 1.00 87.56 86 LEU A C 1
ATOM 697 O O . LEU A 1 86 ? 14.515 18.659 25.254 1.00 87.56 86 LEU A O 1
ATOM 701 N N . PRO A 1 87 ? 12.636 19.103 26.423 1.00 78.94 87 PRO A N 1
ATOM 702 C CA . PRO A 1 87 ? 13.101 18.511 27.687 1.00 78.94 87 PRO A CA 1
ATOM 703 C C . PRO A 1 87 ? 13.621 17.068 27.557 1.00 78.94 87 PRO A C 1
ATOM 705 O O . PRO A 1 87 ? 14.579 16.698 28.225 1.00 78.94 87 PRO A O 1
ATOM 708 N N . GLU A 1 88 ? 13.029 16.272 26.657 1.00 74.69 88 GLU A N 1
ATOM 709 C CA . GLU A 1 88 ? 13.423 14.882 26.365 1.00 74.69 88 GLU A CA 1
ATOM 710 C C . GLU A 1 88 ? 13.602 14.626 24.858 1.00 74.69 88 GLU A C 1
ATOM 712 O O . GLU A 1 88 ? 13.276 13.564 24.324 1.00 74.69 88 GLU A O 1
ATOM 717 N N . GLY A 1 89 ? 14.163 15.594 24.128 1.00 66.44 89 GLY A N 1
ATOM 718 C CA . GLY A 1 89 ? 14.340 15.489 22.674 1.00 66.44 89 GLY A CA 1
ATOM 719 C C . GLY A 1 89 ? 15.150 14.268 22.198 1.00 66.44 89 GLY A C 1
ATOM 720 O O . GLY A 1 89 ? 15.122 13.924 21.015 1.00 66.44 89 GLY A O 1
ATOM 721 N N . GLN A 1 90 ? 15.866 13.569 23.087 1.00 67.88 90 GLN A N 1
ATOM 722 C CA . GLN A 1 90 ? 16.669 12.385 22.762 1.00 67.88 90 GLN A CA 1
ATOM 723 C C . GLN A 1 90 ? 15.868 11.245 22.117 1.00 67.88 90 GLN A C 1
ATOM 725 O O . GLN A 1 90 ? 16.437 10.550 21.272 1.00 67.88 90 GLN A O 1
ATOM 730 N N . ALA A 1 91 ? 14.577 11.112 22.440 1.00 72.69 91 ALA A N 1
ATOM 731 C CA . ALA A 1 91 ? 13.695 10.088 21.880 1.00 72.69 91 ALA A CA 1
ATOM 732 C C . ALA A 1 91 ? 13.433 10.257 20.370 1.00 72.69 91 ALA A C 1
ATOM 734 O O . ALA A 1 91 ? 13.056 9.303 19.691 1.00 72.69 91 ALA A O 1
ATOM 735 N N . LEU A 1 92 ? 13.661 11.451 19.809 1.00 81.00 92 LEU A N 1
ATOM 736 C CA . LEU A 1 92 ? 13.527 11.683 18.373 1.00 81.00 92 LEU A CA 1
ATOM 737 C C . LEU A 1 92 ? 14.761 11.179 17.597 1.00 81.00 92 LEU A C 1
ATOM 739 O O . LEU A 1 92 ? 15.897 11.295 18.074 1.00 81.00 92 LEU A O 1
ATOM 743 N N . PRO A 1 93 ? 14.597 10.702 16.349 1.00 81.88 93 PRO A N 1
ATOM 744 C CA . PRO A 1 93 ? 15.703 10.391 15.450 1.00 81.88 93 PRO A CA 1
ATOM 745 C C . PRO A 1 93 ? 16.723 11.533 15.327 1.00 81.88 93 PRO A C 1
ATOM 747 O O . PRO A 1 93 ? 16.379 12.707 15.384 1.00 81.88 93 PRO A O 1
ATOM 750 N N . LYS A 1 94 ? 18.003 11.198 15.127 1.00 75.06 94 LYS A N 1
ATOM 751 C CA . LYS A 1 94 ? 19.077 12.202 14.963 1.00 75.06 94 LYS A CA 1
ATOM 752 C C . LYS A 1 94 ? 19.161 12.796 13.553 1.00 75.06 94 LYS A C 1
ATOM 754 O O . LYS A 1 94 ? 19.741 13.856 13.380 1.00 75.06 94 LYS A O 1
ATOM 759 N N . LYS A 1 95 ? 18.669 12.072 12.545 1.00 86.69 95 LYS A N 1
ATOM 760 C CA . LYS A 1 95 ? 18.813 12.409 11.120 1.00 86.69 95 LYS A CA 1
ATOM 761 C C . LYS A 1 95 ? 17.564 12.016 10.343 1.00 86.69 95 LYS A C 1
ATOM 763 O O . LYS A 1 95 ? 16.833 11.111 10.757 1.00 86.69 95 LYS A O 1
ATOM 768 N N . PHE A 1 96 ? 17.399 12.591 9.158 1.00 84.50 96 PHE A N 1
ATOM 769 C CA . PHE A 1 96 ? 16.360 12.282 8.184 1.00 84.50 96 PHE A CA 1
ATOM 770 C C . PHE A 1 96 ? 16.255 10.784 7.907 1.00 84.50 96 PHE A C 1
ATOM 772 O O . PHE A 1 96 ? 15.157 10.241 7.880 1.00 84.50 96 PHE A O 1
ATOM 779 N N . HIS A 1 97 ? 17.384 10.086 7.763 1.00 82.56 97 HIS A N 1
ATOM 780 C CA . HIS A 1 97 ? 17.379 8.636 7.554 1.00 82.56 97 HIS A CA 1
ATOM 781 C C . HIS A 1 97 ? 16.728 7.870 8.710 1.00 82.56 97 HIS A C 1
ATOM 783 O O . HIS A 1 97 ? 16.007 6.908 8.463 1.00 82.56 97 HIS A O 1
ATOM 789 N N . GLY A 1 98 ? 16.931 8.311 9.955 1.00 81.25 98 GLY A N 1
ATOM 790 C CA . GLY A 1 98 ? 16.273 7.725 11.121 1.00 81.25 98 GLY A CA 1
ATOM 791 C C . GLY A 1 98 ? 14.771 8.012 11.132 1.00 81.25 98 GLY A C 1
ATOM 792 O O . GLY A 1 98 ? 13.986 7.096 11.339 1.00 81.25 98 GLY A O 1
ATOM 793 N N . ALA A 1 99 ? 14.365 9.245 10.808 1.00 82.12 99 ALA A N 1
ATOM 794 C CA . ALA A 1 99 ? 12.950 9.605 10.676 1.00 82.12 99 ALA A CA 1
ATOM 795 C C . ALA A 1 99 ? 12.256 8.830 9.539 1.00 82.12 99 ALA A C 1
ATOM 797 O O . ALA A 1 99 ? 11.150 8.324 9.712 1.00 82.12 99 ALA A O 1
ATOM 798 N N . LYS A 1 100 ? 12.929 8.656 8.394 1.00 80.19 100 LYS A N 1
ATOM 799 C CA . LYS A 1 100 ? 12.441 7.841 7.274 1.00 80.19 100 LYS A CA 1
ATOM 800 C C . LYS A 1 100 ? 12.361 6.357 7.646 1.00 80.19 100 LYS A C 1
ATOM 802 O O . LYS A 1 100 ? 11.406 5.693 7.256 1.00 80.19 100 LYS A O 1
ATOM 807 N N . LYS A 1 101 ? 13.339 5.831 8.393 1.00 79.69 101 LYS A N 1
ATOM 808 C CA . LYS A 1 101 ? 13.319 4.446 8.891 1.00 79.69 101 LYS A CA 1
ATOM 809 C C . LYS A 1 101 ? 12.151 4.231 9.851 1.00 79.69 101 LYS A C 1
ATOM 811 O O . LYS A 1 101 ? 11.446 3.245 9.703 1.00 79.69 101 LYS A O 1
ATOM 816 N N . PHE A 1 102 ? 11.912 5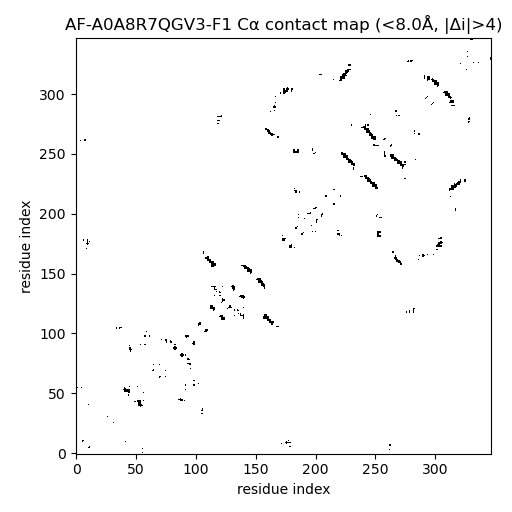.174 10.759 1.00 75.56 102 PHE A N 1
ATOM 817 C CA . PHE A 1 102 ? 10.762 5.148 11.659 1.00 75.56 102 PHE A CA 1
ATOM 818 C C . PHE A 1 102 ? 9.440 5.130 10.878 1.00 75.56 102 PHE A C 1
ATOM 820 O O . PHE A 1 102 ? 8.629 4.235 11.084 1.00 75.56 102 PHE A O 1
ATOM 827 N N . ALA A 1 103 ? 9.278 6.021 9.890 1.00 74.69 103 ALA A N 1
ATOM 828 C CA . ALA A 1 103 ? 8.103 6.047 9.011 1.00 74.69 103 ALA A CA 1
ATOM 829 C C . ALA A 1 103 ? 7.905 4.746 8.203 1.00 74.69 103 ALA A C 1
ATOM 831 O O . ALA A 1 103 ? 6.778 4.315 7.972 1.00 74.69 103 ALA A O 1
ATOM 832 N N . ARG A 1 104 ? 8.996 4.090 7.790 1.00 74.12 104 ARG A N 1
ATOM 833 C CA . ARG A 1 104 ? 8.950 2.764 7.156 1.00 74.12 104 ARG A CA 1
ATOM 834 C C . ARG A 1 104 ? 8.589 1.646 8.133 1.00 74.12 104 ARG A C 1
ATOM 836 O O . ARG A 1 104 ? 7.985 0.675 7.708 1.00 74.12 104 ARG A O 1
ATOM 843 N N . ALA A 1 105 ? 8.958 1.760 9.405 1.00 68.31 105 ALA A N 1
ATOM 844 C CA . ALA A 1 105 ? 8.718 0.727 10.411 1.00 68.31 105 ALA A CA 1
ATOM 845 C C . ALA A 1 105 ? 7.240 0.678 10.838 1.00 68.31 105 ALA A C 1
ATOM 847 O O . ALA A 1 105 ? 6.640 -0.387 10.896 1.00 68.31 105 ALA A O 1
ATOM 848 N N . ILE A 1 106 ? 6.600 1.842 10.965 1.00 66.31 106 ILE A N 1
ATOM 849 C CA . ILE A 1 106 ? 5.130 1.976 11.067 1.00 66.31 106 ILE A CA 1
ATOM 850 C C . ILE A 1 106 ? 4.411 1.701 9.722 1.00 66.31 106 ILE A C 1
ATOM 852 O O . ILE A 1 106 ? 3.209 1.914 9.591 1.00 66.31 106 ILE A O 1
ATOM 856 N N . GLY A 1 107 ? 5.197 1.296 8.716 1.00 63.84 107 GLY A N 1
ATOM 857 C CA . GLY A 1 107 ? 4.908 0.939 7.330 1.00 63.84 107 GLY A CA 1
ATOM 858 C C . GLY A 1 107 ? 4.120 1.906 6.472 1.00 63.84 107 GLY A C 1
ATOM 859 O O . GLY A 1 107 ? 3.423 1.486 5.553 1.00 63.84 107 GLY A O 1
ATOM 860 N N . ILE A 1 108 ? 4.426 3.190 6.606 1.00 68.38 108 ILE A N 1
ATOM 861 C CA . ILE A 1 108 ? 4.348 4.148 5.489 1.00 68.38 108 ILE A CA 1
ATOM 862 C C . ILE A 1 108 ? 5.520 3.889 4.503 1.00 68.38 108 ILE A C 1
ATOM 864 O O . ILE A 1 108 ? 6.127 4.801 3.938 1.00 68.38 108 ILE A O 1
ATOM 868 N N . GLY A 1 109 ? 5.944 2.630 4.385 1.00 74.12 109 GLY A N 1
ATOM 869 C CA . GLY A 1 109 ? 7.039 2.198 3.541 1.00 74.12 109 GLY A CA 1
ATOM 870 C C . GLY A 1 109 ? 6.560 1.881 2.138 1.00 74.12 109 GLY A C 1
ATOM 871 O O . GLY A 1 109 ? 5.373 1.720 1.886 1.00 74.12 109 GLY A O 1
ATOM 872 N N . TYR A 1 110 ? 7.526 1.809 1.239 1.00 87.00 110 TYR A N 1
ATOM 873 C CA . TYR A 1 110 ? 7.353 1.342 -0.123 1.00 87.00 110 TYR A CA 1
ATOM 874 C C . TYR A 1 110 ? 8.618 0.599 -0.527 1.00 87.00 110 TYR A C 1
ATOM 876 O O . TYR A 1 110 ? 9.715 0.923 -0.034 1.00 87.00 110 TYR A O 1
ATOM 884 N N . ASP A 1 111 ? 8.455 -0.324 -1.455 1.00 89.81 111 ASP A N 1
ATOM 885 C CA . ASP A 1 111 ? 9.528 -1.038 -2.116 1.00 89.81 111 ASP A CA 1
ATOM 886 C C . ASP A 1 111 ? 9.836 -0.354 -3.444 1.00 89.81 111 ASP A C 1
ATOM 888 O O . ASP A 1 111 ? 8.951 0.029 -4.210 1.00 89.81 111 ASP A O 1
ATOM 892 N N . SER A 1 112 ? 11.122 -0.104 -3.668 1.00 92.25 112 SER A N 1
ATOM 893 C CA . SER A 1 112 ? 11.610 0.471 -4.916 1.00 92.25 112 SER A CA 1
ATOM 894 C C . SER A 1 112 ? 11.933 -0.674 -5.859 1.00 92.25 112 SER A C 1
ATOM 896 O O . SER A 1 112 ? 12.844 -1.446 -5.569 1.00 92.25 112 SER A O 1
ATOM 898 N N . ILE A 1 113 ? 11.222 -0.755 -6.978 1.00 94.75 113 ILE A N 1
ATOM 899 C CA . ILE A 1 113 ? 11.402 -1.806 -7.979 1.00 94.75 113 ILE A CA 1
ATOM 900 C C . ILE A 1 113 ? 11.919 -1.170 -9.260 1.00 94.75 113 ILE A C 1
ATOM 902 O O . ILE A 1 113 ? 11.350 -0.197 -9.760 1.00 94.75 113 ILE A O 1
ATOM 906 N N . ASP A 1 114 ? 13.010 -1.706 -9.792 1.00 95.44 114 ASP A N 1
ATOM 907 C CA . ASP A 1 114 ? 13.586 -1.203 -11.030 1.00 95.44 114 ASP A CA 1
ATOM 908 C C . ASP A 1 114 ? 12.722 -1.636 -12.217 1.00 95.44 114 ASP A C 1
ATOM 910 O O . ASP A 1 114 ? 12.276 -2.778 -12.309 1.00 95.44 114 ASP A O 1
ATOM 914 N N . ALA A 1 115 ? 12.500 -0.723 -13.157 1.00 94.69 115 ALA A N 1
ATOM 915 C CA . ALA A 1 115 ? 11.726 -0.986 -14.362 1.00 94.69 115 ALA A CA 1
ATOM 916 C C . ALA A 1 115 ? 12.558 -0.721 -15.615 1.00 94.69 115 ALA A C 1
ATOM 918 O O . ALA A 1 115 ? 13.461 0.126 -15.631 1.00 94.69 115 ALA A O 1
ATOM 919 N N . CYS A 1 116 ? 12.228 -1.426 -16.696 1.00 93.75 116 CYS A N 1
ATOM 920 C CA . CYS A 1 116 ? 12.779 -1.111 -18.003 1.00 93.75 116 CYS A CA 1
ATOM 921 C C . CYS A 1 116 ? 12.416 0.329 -18.393 1.00 93.75 116 CYS A C 1
ATOM 923 O O . CYS A 1 116 ? 11.306 0.799 -18.157 1.00 93.75 116 CYS A O 1
ATOM 925 N N . LYS A 1 117 ? 13.355 1.039 -19.027 1.00 91.19 117 LYS A N 1
ATOM 926 C CA . LYS A 1 117 ? 13.135 2.402 -19.535 1.00 91.19 117 LYS A CA 1
ATOM 927 C C . LYS A 1 117 ? 11.997 2.478 -20.564 1.00 91.19 117 LYS A C 1
ATOM 929 O O . LYS A 1 117 ? 11.364 3.523 -20.680 1.00 91.19 117 LYS A O 1
ATOM 934 N N . ASN A 1 118 ? 11.814 1.398 -21.323 1.00 90.94 118 ASN A N 1
ATOM 935 C CA . ASN A 1 118 ? 10.778 1.245 -22.343 1.00 90.94 118 ASN A CA 1
ATOM 936 C C . ASN A 1 118 ? 9.602 0.405 -21.823 1.00 90.94 118 ASN A C 1
ATOM 938 O O . ASN A 1 118 ? 8.902 -0.200 -22.617 1.00 90.94 118 ASN A O 1
ATOM 942 N N . ASP A 1 119 ? 9.458 0.302 -20.501 1.00 91.31 119 ASP A N 1
ATOM 943 C CA . ASP A 1 119 ? 8.295 -0.265 -19.818 1.00 91.31 119 ASP A CA 1
ATOM 944 C C . ASP A 1 119 ? 8.023 -1.756 -20.094 1.00 91.31 119 ASP A C 1
ATOM 946 O O . ASP A 1 119 ? 7.024 -2.283 -19.642 1.00 91.31 119 ASP A O 1
ATOM 950 N N . CYS A 1 120 ? 8.965 -2.476 -20.719 1.00 92.19 120 CYS A N 1
ATOM 951 C CA . CYS A 1 120 ? 8.773 -3.878 -21.111 1.00 92.19 120 CYS A CA 1
ATOM 952 C C . CYS A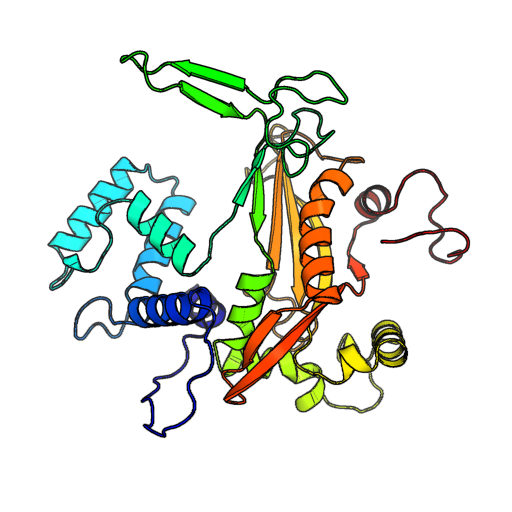 1 120 ? 8.683 -4.872 -19.940 1.00 92.19 120 CYS A C 1
ATOM 954 O O . CYS A 1 120 ? 8.000 -5.880 -20.057 1.00 92.19 120 CYS A O 1
ATOM 956 N N . ILE A 1 121 ? 9.451 -4.649 -18.865 1.00 94.25 121 ILE A N 1
ATOM 957 C CA . ILE A 1 121 ? 9.522 -5.545 -17.698 1.00 94.25 121 ILE A CA 1
ATOM 958 C C . ILE A 1 121 ? 9.806 -4.768 -16.407 1.00 94.25 121 ILE A C 1
ATOM 960 O O . ILE A 1 121 ? 10.339 -3.647 -16.436 1.00 94.25 121 ILE A O 1
ATOM 964 N N . LEU A 1 122 ? 9.545 -5.426 -15.277 1.00 95.88 122 LEU A N 1
ATOM 965 C CA . LEU A 1 122 ? 10.104 -5.100 -13.967 1.00 95.88 122 LEU A CA 1
ATOM 966 C 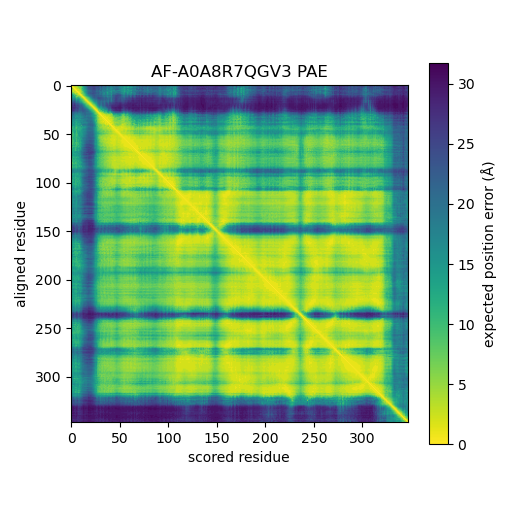C . LEU A 1 122 ? 11.297 -6.022 -13.684 1.00 95.88 122 LEU A C 1
ATOM 968 O O . LEU A 1 122 ? 11.202 -7.230 -13.879 1.00 95.8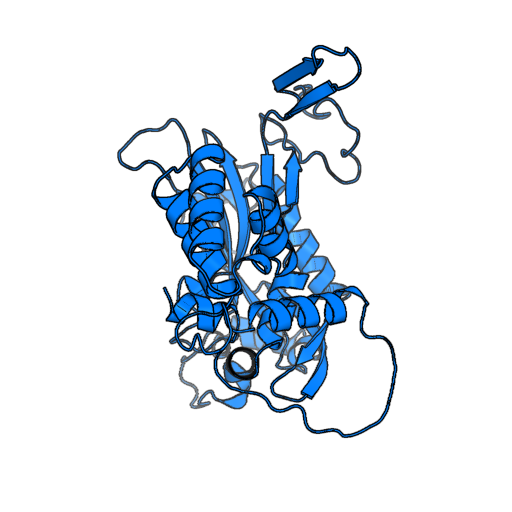8 122 LEU A O 1
ATOM 972 N N . PHE A 1 123 ? 12.407 -5.467 -13.204 1.00 95.56 123 PHE A N 1
ATOM 973 C CA . PHE A 1 123 ? 13.567 -6.244 -12.759 1.00 95.56 123 PHE A CA 1
ATOM 974 C C . PHE A 1 123 ? 13.288 -6.793 -11.355 1.00 95.56 123 PHE A C 1
ATOM 976 O O . PHE A 1 123 ? 13.644 -6.170 -10.355 1.00 95.56 123 PHE A O 1
ATOM 983 N N . ARG A 1 124 ? 12.551 -7.906 -11.300 1.00 94.94 124 ARG A N 1
ATOM 984 C CA . ARG A 1 124 ? 12.161 -8.650 -10.092 1.00 94.94 124 ARG A CA 1
ATOM 985 C C . ARG A 1 124 ? 11.958 -10.127 -10.441 1.00 94.94 124 ARG A C 1
ATOM 987 O O . ARG A 1 124 ? 11.843 -10.453 -11.621 1.00 94.94 124 ARG A O 1
ATOM 994 N N . LYS A 1 125 ? 11.815 -10.990 -9.426 1.00 93.31 125 LYS A N 1
ATOM 995 C CA . LYS A 1 125 ? 11.613 -12.445 -9.595 1.00 93.31 125 LYS A CA 1
ATOM 996 C C . LYS A 1 125 ? 12.693 -13.023 -10.527 1.00 93.31 125 LYS A C 1
ATOM 998 O O . LYS A 1 125 ? 13.870 -12.826 -10.243 1.00 93.31 125 LYS A O 1
ATOM 1003 N N . GLU A 1 126 ? 12.333 -13.669 -11.636 1.00 93.44 126 GLU A N 1
ATOM 1004 C CA . GLU A 1 126 ? 13.296 -14.217 -12.601 1.00 93.44 126 GLU A CA 1
ATOM 1005 C C . GLU A 1 126 ? 14.241 -13.179 -13.237 1.00 93.44 126 GLU A C 1
ATOM 1007 O O . GLU A 1 126 ? 15.303 -13.554 -13.724 1.00 93.44 126 GLU A O 1
ATOM 1012 N N . HIS A 1 127 ? 13.896 -11.887 -13.202 1.00 94.31 127 HIS A N 1
ATOM 1013 C CA . HIS A 1 127 ? 14.682 -10.794 -13.787 1.00 94.31 127 HIS A CA 1
ATOM 1014 C C . HIS A 1 127 ? 15.426 -9.945 -12.744 1.00 94.31 127 HIS A C 1
ATOM 1016 O O . HIS A 1 127 ? 15.876 -8.838 -13.054 1.00 94.31 127 HIS A O 1
ATOM 1022 N N . ASP A 1 128 ? 15.530 -10.403 -11.491 1.00 92.88 128 ASP A N 1
ATOM 1023 C CA . ASP A 1 128 ? 16.135 -9.606 -10.413 1.00 92.88 128 ASP A CA 1
ATOM 1024 C C . ASP A 1 128 ? 17.641 -9.370 -10.617 1.00 92.88 128 ASP A C 1
ATOM 1026 O O . ASP A 1 128 ? 18.136 -8.269 -10.370 1.00 92.88 128 ASP A O 1
ATOM 1030 N N . ASP A 1 129 ? 18.357 -10.358 -11.158 1.00 94.50 129 ASP A N 1
ATOM 1031 C CA . ASP A 1 129 ? 19.800 -10.273 -11.423 1.00 94.50 129 ASP A CA 1
ATOM 1032 C C . ASP A 1 129 ? 20.141 -9.687 -12.805 1.00 94.50 129 ASP A C 1
ATOM 1034 O O . ASP A 1 129 ? 21.308 -9.405 -13.109 1.00 94.50 129 ASP A O 1
ATOM 1038 N N . ASP A 1 130 ? 19.131 -9.441 -13.643 1.00 94.50 130 ASP A N 1
ATOM 1039 C CA . ASP A 1 130 ? 19.341 -8.944 -14.996 1.00 94.50 130 ASP A CA 1
ATOM 1040 C C . ASP A 1 130 ? 19.912 -7.516 -14.986 1.00 94.50 130 ASP A C 1
ATOM 1042 O O . ASP A 1 130 ? 19.423 -6.586 -14.328 1.00 94.50 130 ASP A O 1
ATOM 1046 N N . ILE A 1 131 ? 20.970 -7.321 -15.777 1.00 94.50 131 ILE A N 1
ATOM 1047 C CA . ILE A 1 131 ? 21.615 -6.014 -15.984 1.00 94.50 131 ILE A CA 1
ATOM 1048 C C . ILE A 1 131 ? 21.044 -5.252 -17.187 1.00 94.50 131 ILE A C 1
ATOM 1050 O O . ILE A 1 131 ? 21.271 -4.046 -17.321 1.00 94.50 131 ILE A O 1
ATOM 1054 N N . SER A 1 132 ? 20.301 -5.936 -18.055 1.00 95.69 132 SER A N 1
ATOM 1055 C CA . SER A 1 132 ? 19.661 -5.397 -19.256 1.00 95.69 132 SER A CA 1
ATOM 1056 C C . SER A 1 132 ? 18.327 -6.085 -19.498 1.00 95.69 132 SER A C 1
ATOM 1058 O O . SER A 1 132 ? 18.177 -7.262 -19.198 1.00 95.69 132 SER A O 1
ATOM 1060 N N . CYS A 1 133 ? 17.372 -5.363 -20.077 1.00 95.75 133 CYS A N 1
ATOM 1061 C CA . CYS A 1 133 ? 16.062 -5.901 -20.405 1.00 95.75 133 CYS A CA 1
ATOM 1062 C C . CYS A 1 133 ? 16.182 -7.009 -21.471 1.00 95.75 133 CYS A C 1
ATOM 1064 O O . CYS A 1 133 ? 16.705 -6.727 -22.552 1.00 95.75 133 CYS A O 1
ATOM 1066 N N . PRO A 1 134 ? 15.652 -8.219 -21.230 1.00 95.12 134 PRO A N 1
ATOM 1067 C CA . PRO A 1 134 ? 15.710 -9.324 -22.187 1.00 95.12 134 PRO A CA 1
ATOM 1068 C C . PRO A 1 134 ? 14.848 -9.079 -23.435 1.00 95.12 134 PRO A C 1
ATOM 1070 O O . PRO A 1 134 ? 15.132 -9.629 -24.492 1.00 95.12 134 PRO A O 1
ATOM 1073 N N . VAL A 1 135 ? 13.826 -8.218 -23.341 1.00 94.19 135 VAL A N 1
ATOM 1074 C CA . VAL A 1 135 ? 12.902 -7.912 -24.447 1.00 94.19 135 VAL A CA 1
ATOM 1075 C C . VAL A 1 135 ? 13.489 -6.886 -25.419 1.00 94.19 135 VAL A C 1
ATOM 1077 O O . VAL A 1 135 ? 13.441 -7.076 -26.629 1.00 94.19 135 VAL A O 1
ATOM 1080 N N . CYS A 1 136 ? 14.040 -5.779 -24.908 1.00 94.56 136 CYS A N 1
ATOM 1081 C CA . CYS A 1 136 ? 14.485 -4.657 -25.747 1.00 94.56 136 CYS A CA 1
ATOM 1082 C C . CYS A 1 136 ? 15.990 -4.359 -25.666 1.00 94.56 136 CYS A C 1
ATOM 1084 O O . CYS A 1 136 ? 16.449 -3.365 -26.229 1.00 94.56 136 CYS A O 1
ATOM 1086 N N . GLY A 1 137 ? 16.761 -5.155 -24.920 1.00 94.25 137 GLY A N 1
ATOM 1087 C CA . GLY A 1 137 ? 18.214 -5.014 -24.762 1.00 94.25 137 GLY A CA 1
ATOM 1088 C C . GLY A 1 137 ? 18.673 -3.774 -23.986 1.00 94.25 137 GLY A C 1
ATOM 1089 O O . GLY A 1 137 ? 19.870 -3.557 -23.808 1.00 94.25 137 GLY A O 1
ATOM 1090 N N . THR A 1 138 ? 17.752 -2.926 -23.515 1.00 94.44 138 THR A N 1
ATOM 1091 C CA . THR A 1 138 ? 18.115 -1.677 -22.831 1.00 94.44 138 THR A CA 1
ATOM 1092 C C . THR A 1 138 ? 18.708 -1.967 -21.455 1.00 94.44 138 THR A C 1
ATOM 1094 O O . THR A 1 138 ? 18.137 -2.726 -20.675 1.00 94.44 138 THR A O 1
ATOM 1097 N N . SER A 1 139 ? 19.832 -1.326 -21.129 1.00 94.50 139 SER A N 1
ATOM 1098 C CA . SER A 1 139 ? 20.463 -1.432 -19.808 1.00 94.50 139 SER A CA 1
ATOM 1099 C C . SER A 1 139 ? 19.509 -1.019 -18.682 1.00 94.50 139 SER A C 1
ATOM 1101 O O . SER A 1 139 ? 18.833 0.009 -18.777 1.00 94.50 139 SER A O 1
ATOM 1103 N N . ARG A 1 140 ? 19.524 -1.775 -17.579 1.00 94.56 140 ARG A N 1
ATOM 1104 C CA . ARG A 1 140 ? 18.858 -1.428 -16.313 1.00 94.56 140 ARG A CA 1
ATOM 1105 C C . ARG A 1 140 ? 19.406 -0.130 -15.721 1.00 94.56 140 ARG A C 1
ATOM 1107 O O . ARG A 1 140 ? 18.675 0.641 -15.099 1.00 94.56 140 ARG A O 1
ATOM 1114 N N . TRP A 1 141 ? 20.697 0.133 -15.927 1.00 94.94 141 TRP A N 1
ATOM 1115 C CA . TRP A 1 141 ? 21.436 1.200 -15.256 1.00 94.94 141 TRP A CA 1
ATOM 1116 C C . TRP A 1 141 ? 21.578 2.448 -16.133 1.00 94.94 141 TRP A C 1
ATOM 1118 O O . TRP A 1 141 ? 21.906 2.386 -17.318 1.00 94.94 141 TRP A O 1
ATOM 1128 N N . LYS A 1 142 ? 21.352 3.615 -15.527 1.00 90.56 142 LYS A N 1
ATOM 1129 C CA . LYS A 1 142 ? 21.618 4.943 -16.092 1.00 90.56 142 LYS A CA 1
ATOM 1130 C C . LYS A 1 142 ? 23.059 5.379 -15.906 1.00 90.56 142 LYS A C 1
ATOM 1132 O O . LYS A 1 142 ? 23.639 5.963 -16.814 1.00 90.56 142 LYS A O 1
ATOM 1137 N N . SER A 1 143 ? 23.618 5.112 -14.735 1.00 86.00 143 SER A N 1
ATOM 1138 C CA . SER A 1 143 ? 25.012 5.408 -14.425 1.00 86.00 143 SER A CA 1
ATOM 1139 C C . SER A 1 143 ? 25.543 4.412 -13.412 1.00 86.00 143 SER A C 1
ATOM 1141 O O . SER A 1 143 ? 24.811 3.958 -12.528 1.00 86.00 143 SER A O 1
ATOM 1143 N N . ILE A 1 144 ? 26.830 4.115 -13.531 1.00 84.12 144 ILE A N 1
ATOM 1144 C CA . ILE A 1 144 ? 27.582 3.288 -12.599 1.00 84.12 144 ILE A CA 1
ATOM 1145 C C . ILE A 1 144 ? 28.728 4.166 -12.108 1.00 84.12 144 ILE A C 1
ATOM 1147 O O . ILE A 1 144 ? 29.669 4.433 -12.847 1.00 84.12 144 ILE A O 1
ATOM 1151 N N . ASN A 1 145 ? 28.603 4.668 -10.883 1.00 79.81 145 ASN A N 1
ATOM 1152 C CA . ASN A 1 145 ? 29.587 5.557 -10.284 1.00 79.81 145 ASN A CA 1
ATOM 1153 C C . ASN A 1 145 ? 30.434 4.760 -9.301 1.00 79.81 145 ASN A C 1
ATOM 1155 O O . ASN A 1 145 ? 29.920 4.257 -8.301 1.00 79.81 145 ASN A O 1
ATOM 1159 N N . THR A 1 146 ? 31.730 4.673 -9.554 1.00 76.50 146 THR A N 1
ATOM 1160 C CA . THR A 1 146 ? 32.668 4.102 -8.590 1.00 76.50 146 THR A CA 1
ATOM 1161 C C . THR A 1 146 ? 33.056 5.192 -7.596 1.00 76.50 146 THR A C 1
ATOM 1163 O O . THR A 1 146 ? 33.452 6.288 -7.985 1.00 76.50 146 THR A O 1
ATOM 1166 N N . GLY A 1 147 ? 32.889 4.917 -6.305 1.00 72.88 147 GLY A N 1
ATOM 1167 C CA . GLY A 1 147 ? 33.330 5.800 -5.234 1.00 72.88 147 GLY A CA 1
ATOM 1168 C C . GLY A 1 147 ? 34.839 6.023 -5.301 1.00 72.88 147 GLY A C 1
ATOM 1169 O O . GLY A 1 147 ? 35.570 5.196 -5.843 1.00 72.88 147 GLY A O 1
ATOM 1170 N N . VAL A 1 148 ? 35.296 7.129 -4.714 1.00 71.62 148 VAL A N 1
ATOM 1171 C CA . VAL A 1 148 ? 36.704 7.567 -4.737 1.00 71.62 148 VAL A CA 1
ATOM 1172 C C . VAL A 1 148 ? 37.660 6.470 -4.239 1.00 71.62 148 VAL A C 1
ATOM 1174 O O . VAL A 1 148 ? 38.767 6.334 -4.745 1.00 71.62 148 VAL A O 1
ATOM 1177 N N . ASP A 1 149 ? 37.186 5.618 -3.327 1.00 73.69 149 ASP A N 1
ATOM 1178 C CA . ASP A 1 149 ? 37.940 4.504 -2.742 1.00 73.69 149 ASP A CA 1
ATOM 1179 C C . ASP A 1 149 ? 38.031 3.258 -3.652 1.00 73.69 149 ASP A C 1
ATOM 1181 O O . ASP A 1 149 ? 38.552 2.225 -3.233 1.00 73.69 149 ASP A O 1
ATOM 1185 N N . GLY A 1 150 ? 37.428 3.276 -4.848 1.00 68.69 150 GLY A N 1
ATOM 1186 C CA . GLY A 1 150 ? 37.380 2.150 -5.796 1.00 68.69 150 GLY A CA 1
ATOM 1187 C C . GLY A 1 150 ? 36.487 0.969 -5.380 1.00 68.69 150 GLY A C 1
ATOM 1188 O O . GLY A 1 150 ? 36.159 0.119 -6.201 1.00 68.69 150 GLY A O 1
ATOM 1189 N N . ARG A 1 151 ? 36.066 0.910 -4.110 1.00 69.38 151 ARG A N 1
ATOM 1190 C CA . ARG A 1 151 ? 35.371 -0.247 -3.507 1.00 69.38 151 ARG A CA 1
ATOM 1191 C C . ARG A 1 151 ? 33.847 -0.195 -3.583 1.00 69.38 151 ARG A C 1
ATOM 1193 O O . ARG A 1 151 ? 33.197 -1.226 -3.456 1.00 69.38 151 ARG A O 1
ATOM 1200 N N . ARG A 1 152 ? 33.257 0.994 -3.727 1.00 71.75 152 ARG A N 1
ATOM 1201 C CA . ARG A 1 152 ? 31.796 1.176 -3.717 1.00 71.75 152 ARG A CA 1
ATOM 1202 C C . ARG A 1 152 ? 31.309 1.508 -5.111 1.00 71.75 152 ARG A C 1
ATOM 1204 O O . ARG A 1 152 ? 31.673 2.545 -5.646 1.00 71.75 152 ARG A O 1
ATOM 1211 N N . VAL A 1 153 ? 30.465 0.657 -5.675 1.00 77.56 153 VAL A N 1
ATOM 1212 C CA . VAL A 1 153 ? 29.832 0.909 -6.969 1.00 77.56 153 VAL A CA 1
ATOM 1213 C C . VAL A 1 153 ? 28.395 1.357 -6.723 1.00 77.56 153 VAL A C 1
ATOM 1215 O O . VAL A 1 153 ? 27.552 0.575 -6.294 1.00 77.56 153 VAL A O 1
ATOM 1218 N N . HIS A 1 154 ? 28.114 2.630 -6.983 1.00 80.75 154 HIS A N 1
ATOM 1219 C CA . HIS A 1 154 ? 26.775 3.201 -6.928 1.00 80.75 154 HIS A CA 1
ATOM 1220 C C . HIS A 1 154 ? 26.116 3.086 -8.297 1.00 80.75 154 HIS A C 1
ATOM 1222 O O . HIS A 1 154 ? 26.449 3.819 -9.229 1.00 80.75 154 HIS A O 1
ATOM 1228 N N . LYS A 1 155 ? 25.166 2.160 -8.411 1.00 88.06 155 LYS A N 1
ATOM 1229 C CA . LYS A 1 155 ? 24.365 1.988 -9.619 1.00 88.06 155 LYS A CA 1
ATOM 1230 C C . LYS A 1 155 ? 23.072 2.788 -9.490 1.00 88.06 155 LYS A C 1
ATOM 1232 O O . LYS A 1 155 ? 22.403 2.727 -8.461 1.00 88.06 155 LYS A O 1
ATOM 1237 N N . VAL A 1 156 ? 22.740 3.554 -10.522 1.00 88.69 156 VAL A N 1
ATOM 1238 C CA . VAL A 1 156 ? 21.489 4.319 -10.591 1.00 88.69 156 VAL A CA 1
ATOM 1239 C C . VAL A 1 156 ? 20.608 3.681 -11.660 1.00 88.69 156 VAL A C 1
ATOM 1241 O O . VAL A 1 156 ? 21.040 3.645 -12.813 1.00 88.69 156 VAL A O 1
ATOM 1244 N N . PRO A 1 157 ? 19.413 3.170 -11.326 1.00 92.25 157 PRO A N 1
ATOM 1245 C CA . PRO A 1 157 ? 18.500 2.580 -12.305 1.00 92.25 157 PRO A CA 1
ATOM 1246 C C . PRO A 1 157 ? 17.923 3.633 -13.264 1.00 92.25 157 PRO A C 1
ATOM 1248 O O . PRO A 1 157 ? 17.857 4.825 -12.952 1.00 92.25 157 PRO A O 1
ATOM 1251 N N . GLN A 1 158 ? 17.513 3.198 -14.456 1.00 91.06 158 GLN A N 1
ATOM 1252 C CA . GLN A 1 158 ? 16.883 4.064 -15.464 1.00 91.06 158 GLN A CA 1
ATOM 1253 C C . GLN A 1 158 ? 15.487 4.536 -15.043 1.00 91.06 158 GLN A C 1
ATOM 1255 O O . GLN A 1 158 ? 15.150 5.706 -15.243 1.00 91.06 158 GLN A O 1
ATOM 1260 N N . LYS A 1 159 ? 14.686 3.632 -14.473 1.00 91.94 159 LYS A N 1
ATOM 1261 C CA . LYS A 1 159 ? 13.314 3.872 -14.020 1.00 91.94 159 LYS A CA 1
ATOM 1262 C C . LYS A 1 159 ? 13.082 3.076 -12.736 1.00 91.94 159 LYS A C 1
ATOM 1264 O O . LYS A 1 159 ? 13.537 1.943 -12.635 1.00 91.94 159 LYS A O 1
ATOM 1269 N N . VAL A 1 160 ? 12.399 3.685 -11.769 1.00 93.56 160 VAL A N 1
ATOM 1270 C CA . VAL A 1 160 ? 12.056 3.064 -10.482 1.00 93.56 160 VAL A CA 1
ATOM 1271 C C . VAL A 1 160 ? 10.572 3.250 -10.244 1.00 93.56 160 VAL A C 1
ATOM 1273 O O . VAL A 1 160 ? 10.081 4.373 -10.306 1.00 93.56 160 VAL A O 1
ATOM 1276 N N . VAL A 1 161 ? 9.882 2.162 -9.956 1.00 94.31 161 VAL A N 1
ATOM 1277 C CA . VAL A 1 161 ? 8.478 2.110 -9.557 1.00 94.31 161 VAL A CA 1
ATOM 1278 C C . VAL A 1 161 ? 8.425 1.977 -8.043 1.00 94.31 161 VAL A C 1
ATOM 1280 O O . VAL A 1 161 ? 9.291 1.339 -7.445 1.00 94.31 161 VAL A O 1
ATOM 1283 N N . LEU A 1 162 ? 7.432 2.600 -7.413 1.00 94.00 162 LEU A N 1
ATOM 1284 C CA . LEU A 1 162 ? 7.212 2.458 -5.976 1.00 94.00 162 LEU A CA 1
ATOM 1285 C C . LEU A 1 162 ? 6.027 1.522 -5.760 1.00 94.00 162 LEU A C 1
ATOM 1287 O O . LEU A 1 162 ? 4.920 1.854 -6.178 1.00 94.00 162 LEU A O 1
ATOM 1291 N N . HIS A 1 163 ? 6.259 0.380 -5.124 1.00 93.94 163 HIS A N 1
ATOM 1292 C CA . HIS A 1 163 ? 5.229 -0.583 -4.731 1.00 93.94 163 HIS A CA 1
ATOM 1293 C C . HIS A 1 163 ? 4.929 -0.446 -3.241 1.00 93.94 163 HIS A C 1
ATOM 1295 O O . HIS A 1 163 ? 5.831 -0.256 -2.427 1.00 93.94 163 HIS A O 1
ATOM 1301 N N . PHE A 1 164 ? 3.654 -0.506 -2.890 1.00 91.81 164 PHE A N 1
ATOM 1302 C CA . PHE A 1 164 ? 3.142 -0.399 -1.534 1.00 91.81 164 PHE A CA 1
ATOM 1303 C C . PHE A 1 164 ? 2.402 -1.706 -1.211 1.00 91.81 164 PHE A C 1
ATOM 1305 O O . PHE A 1 164 ? 1.244 -1.851 -1.611 1.00 91.81 164 PHE A O 1
ATOM 1312 N N . PRO A 1 165 ? 3.058 -2.656 -0.515 1.00 89.69 165 PRO A N 1
ATOM 1313 C CA . PRO A 1 165 ? 2.495 -3.982 -0.272 1.00 89.69 165 PRO A CA 1
ATOM 1314 C C . PRO A 1 165 ? 1.164 -3.929 0.485 1.00 89.69 165 PRO A C 1
ATOM 1316 O O . PRO A 1 165 ? 1.083 -3.370 1.587 1.00 89.69 165 PRO A O 1
ATOM 1319 N N . LEU A 1 166 ? 0.121 -4.547 -0.076 1.00 91.19 166 LEU A N 1
ATOM 1320 C CA . LEU A 1 166 ? -1.241 -4.446 0.468 1.00 91.19 166 LEU A CA 1
ATOM 1321 C C . LEU A 1 166 ? -1.408 -5.130 1.826 1.00 91.19 166 LEU A C 1
ATOM 1323 O O . LEU A 1 166 ? -2.115 -4.609 2.689 1.00 91.19 166 LEU A O 1
ATOM 1327 N N . LYS A 1 167 ? -0.730 -6.261 2.042 1.00 88.31 167 LYS A N 1
ATOM 1328 C CA . LYS A 1 167 ? -0.835 -7.094 3.252 1.00 88.31 167 LYS A CA 1
ATOM 1329 C C . LYS A 1 167 ? -0.679 -6.279 4.538 1.00 88.31 167 LYS A C 1
ATOM 1331 O O . LYS A 1 167 ? -1.578 -6.243 5.380 1.00 88.31 167 LYS A O 1
ATOM 1336 N N . LYS A 1 168 ? 0.426 -5.529 4.638 1.00 82.56 168 LYS A N 1
ATOM 1337 C CA . LYS A 1 168 ? 0.728 -4.695 5.812 1.00 82.56 168 LYS A CA 1
ATOM 1338 C C . LYS A 1 168 ? -0.201 -3.489 5.927 1.00 82.56 168 LYS A C 1
ATOM 1340 O O . LYS A 1 168 ? -0.419 -3.015 7.035 1.00 82.56 168 LYS A O 1
ATOM 1345 N N . ILE A 1 169 ? -0.732 -2.965 4.822 1.00 86.50 169 ILE A N 1
ATOM 1346 C CA . ILE A 1 169 ? -1.695 -1.853 4.858 1.00 86.50 169 ILE A CA 1
ATOM 1347 C C . ILE A 1 169 ? -3.030 -2.343 5.419 1.00 86.50 169 ILE A C 1
ATOM 1349 O O . ILE A 1 169 ? -3.597 -1.703 6.300 1.00 86.50 169 ILE A O 1
ATOM 1353 N N . LEU A 1 170 ? -3.504 -3.498 4.958 1.00 89.81 170 LEU A N 1
ATOM 1354 C CA . LEU A 1 170 ? -4.779 -4.051 5.385 1.00 89.81 170 LEU A CA 1
ATOM 1355 C C . LEU A 1 170 ? -4.777 -4.499 6.847 1.00 89.81 170 LEU A C 1
ATOM 1357 O O . LEU A 1 170 ? -5.712 -4.165 7.569 1.00 89.81 170 LEU A O 1
ATOM 1361 N N . GLN A 1 171 ? -3.717 -5.167 7.318 1.00 86.75 171 GLN A N 1
ATOM 1362 C CA . GLN A 1 171 ? -3.593 -5.545 8.734 1.00 86.75 171 GLN A CA 1
ATOM 1363 C C . GLN A 1 171 ? -3.751 -4.336 9.674 1.00 86.75 171 GLN A C 1
ATOM 1365 O O . GLN A 1 171 ? -4.316 -4.453 10.760 1.00 86.75 171 GLN A O 1
ATOM 1370 N N . ARG A 1 172 ? -3.336 -3.137 9.242 1.00 83.19 172 ARG A N 1
ATOM 1371 C CA . ARG A 1 172 ? -3.498 -1.907 10.035 1.00 83.19 172 ARG A CA 1
ATOM 1372 C C . ARG A 1 172 ? -4.914 -1.401 10.130 1.00 83.19 172 ARG A C 1
ATOM 1374 O O . ARG A 1 172 ? -5.259 -0.823 11.156 1.00 83.19 172 ARG A O 1
ATOM 1381 N N . LEU A 1 173 ? -5.728 -1.614 9.100 1.00 85.81 173 LEU A N 1
ATOM 1382 C CA . LEU A 1 173 ? -7.137 -1.235 9.157 1.00 85.81 173 LEU A CA 1
ATOM 1383 C C . LEU A 1 173 ? -7.838 -1.944 10.322 1.00 85.81 173 LEU A C 1
ATOM 1385 O O . LEU A 1 173 ? -8.747 -1.378 10.920 1.00 85.81 173 LEU A O 1
ATOM 1389 N N . PHE A 1 174 ? -7.356 -3.126 10.708 1.00 86.75 174 PHE A N 1
ATOM 1390 C CA . PHE A 1 174 ? -7.871 -3.897 11.838 1.00 86.75 174 PHE A CA 1
ATOM 1391 C C . PHE A 1 174 ? -7.157 -3.627 13.171 1.00 86.75 174 PHE A C 1
ATOM 1393 O O . PHE A 1 174 ? -7.639 -4.053 14.218 1.00 86.75 174 PHE A O 1
ATOM 1400 N N . ALA A 1 175 ? -6.055 -2.870 13.168 1.00 81.75 175 ALA A N 1
ATOM 1401 C CA . ALA A 1 175 ? -5.282 -2.565 14.372 1.00 81.75 175 ALA A CA 1
ATOM 1402 C C . ALA A 1 175 ? -5.960 -1.544 15.304 1.00 81.75 175 ALA A C 1
ATOM 1404 O O . ALA A 1 175 ? -5.608 -1.463 16.482 1.00 81.75 175 ALA A O 1
ATOM 1405 N N . SER A 1 176 ? -6.928 -0.767 14.809 1.00 80.94 176 SER A N 1
ATOM 1406 C CA . SER A 1 176 ? -7.732 0.146 15.625 1.00 80.94 176 SER A CA 1
ATOM 1407 C C . SER A 1 176 ? -9.182 -0.299 15.695 1.00 80.94 176 SER A C 1
ATOM 1409 O O . SER A 1 176 ? -9.763 -0.755 14.715 1.00 80.94 176 SER A O 1
ATOM 1411 N N . THR A 1 177 ? -9.778 -0.140 16.875 1.00 81.56 177 THR A N 1
ATOM 1412 C CA . THR A 1 177 ? -11.172 -0.503 17.143 1.00 81.56 177 THR A CA 1
ATOM 1413 C C . THR A 1 177 ? -12.136 0.226 16.215 1.00 81.56 177 THR A C 1
ATOM 1415 O O . THR A 1 177 ? -13.107 -0.368 15.752 1.00 81.56 177 THR A O 1
ATOM 1418 N N . ASN A 1 178 ? -11.866 1.499 15.922 1.00 86.88 178 ASN A N 1
ATOM 1419 C CA . ASN A 1 178 ? -12.755 2.328 15.112 1.00 86.88 178 ASN A CA 1
ATOM 1420 C C . ASN A 1 178 ? -12.696 1.898 13.646 1.00 86.88 178 ASN A C 1
ATOM 1422 O O . ASN A 1 178 ? -13.716 1.513 13.086 1.00 86.88 178 ASN A O 1
ATOM 1426 N N . THR A 1 179 ? -11.493 1.847 13.068 1.00 87.69 179 THR A N 1
ATOM 1427 C CA . THR A 1 179 ? -11.307 1.460 11.663 1.00 87.69 179 THR A CA 1
ATOM 1428 C C . THR A 1 179 ? -11.736 0.018 11.404 1.00 87.69 179 THR A C 1
ATOM 1430 O O . THR A 1 179 ? -12.360 -0.251 10.383 1.00 87.69 179 THR A O 1
ATOM 1433 N N . ALA A 1 180 ? -11.486 -0.905 12.339 1.00 89.69 180 ALA A N 1
ATOM 1434 C CA . ALA A 1 180 ? -11.948 -2.287 12.220 1.00 89.69 180 ALA A CA 1
ATOM 1435 C C . ALA A 1 180 ? -13.482 -2.365 12.175 1.00 89.69 180 ALA A C 1
ATOM 1437 O O . ALA A 1 180 ? -14.047 -3.101 11.367 1.00 89.69 180 ALA A O 1
ATOM 1438 N N . SER A 1 181 ? -14.160 -1.575 13.015 1.00 92.81 181 SER A N 1
ATOM 1439 C CA . SER A 1 181 ? -15.625 -1.503 13.025 1.00 92.81 181 SER A CA 1
ATOM 1440 C C . SER A 1 181 ? -16.164 -0.862 11.744 1.00 92.81 181 SER A C 1
ATOM 1442 O O . SER A 1 181 ? -17.146 -1.349 11.188 1.00 92.81 181 SER A O 1
ATOM 1444 N N . ASP A 1 182 ? -15.488 0.166 11.222 1.00 94.12 182 ASP A N 1
ATOM 1445 C CA . ASP A 1 182 ? -15.843 0.785 9.944 1.00 94.12 182 ASP A CA 1
ATOM 1446 C C . ASP A 1 182 ? -15.747 -0.217 8.784 1.00 94.12 182 ASP A C 1
ATOM 1448 O O . ASP A 1 182 ? -16.646 -0.284 7.954 1.00 94.12 182 ASP A O 1
ATOM 1452 N N . VAL A 1 183 ? -14.716 -1.066 8.730 1.00 93.75 183 VAL A N 1
ATOM 1453 C CA . VAL A 1 183 ? -14.608 -2.094 7.674 1.00 93.75 183 VAL A CA 1
ATOM 1454 C C . VAL A 1 183 ? -15.760 -3.111 7.743 1.00 93.75 183 VAL A C 1
ATOM 1456 O O . VAL A 1 183 ? -16.231 -3.593 6.712 1.00 93.75 183 VAL A O 1
ATOM 1459 N N . ARG A 1 184 ? -16.292 -3.419 8.928 1.00 93.81 184 ARG A N 1
ATOM 1460 C CA . ARG A 1 184 ? -17.449 -4.327 9.066 1.00 93.81 184 ARG A CA 1
ATOM 1461 C C . ARG A 1 184 ? -18.802 -3.637 8.892 1.00 93.81 184 ARG A C 1
ATOM 1463 O O . ARG A 1 184 ? -19.824 -4.318 8.767 1.00 93.81 184 ARG A O 1
ATOM 1470 N N . TRP A 1 185 ? -18.824 -2.305 8.836 1.00 94.75 185 TRP A N 1
ATOM 1471 C CA . TRP A 1 185 ? -20.053 -1.515 8.808 1.00 94.75 185 TRP A CA 1
ATOM 1472 C C . TRP A 1 185 ? -21.011 -1.933 7.689 1.00 94.75 185 TRP A C 1
ATOM 1474 O O . TRP A 1 185 ? -22.219 -1.991 7.922 1.00 94.75 185 TRP A O 1
ATOM 1484 N N . HIS A 1 186 ? -20.495 -2.274 6.502 1.00 92.75 186 HIS A N 1
ATOM 1485 C CA . HIS A 1 186 ? -21.326 -2.693 5.368 1.00 92.75 186 HIS A CA 1
ATOM 1486 C C . HIS A 1 186 ? -22.266 -3.867 5.701 1.00 92.75 186 HIS A C 1
ATOM 1488 O O . HIS A 1 186 ? -23.366 -3.935 5.153 1.00 92.75 186 HIS A O 1
ATOM 1494 N N . SER A 1 187 ? -21.860 -4.754 6.617 1.00 92.69 187 SER A N 1
ATOM 1495 C CA . SER A 1 187 ? -22.645 -5.910 7.057 1.00 92.69 187 SER A CA 1
ATOM 1496 C C . SER A 1 187 ? -23.436 -5.632 8.340 1.00 92.69 187 SER A C 1
ATOM 1498 O O . SER A 1 187 ? -24.620 -5.973 8.419 1.00 92.69 187 SER A O 1
ATOM 1500 N N . GLU A 1 188 ? -22.798 -4.992 9.328 1.00 93.00 188 GLU A N 1
ATOM 1501 C CA . GLU A 1 188 ? -23.329 -4.818 10.691 1.00 93.00 188 GLU A CA 1
ATOM 1502 C C . GLU A 1 188 ? -24.200 -3.560 10.856 1.00 93.00 188 GLU A C 1
ATOM 1504 O O . GLU A 1 188 ? -25.208 -3.588 11.559 1.00 93.00 188 GLU A O 1
ATOM 1509 N N . GLY A 1 189 ? -23.809 -2.446 10.234 1.00 87.81 189 GLY A N 1
ATOM 1510 C CA . GLY A 1 189 ? -24.389 -1.118 10.477 1.00 87.81 189 GLY A CA 1
ATOM 1511 C C . GLY A 1 189 ? -25.285 -0.591 9.356 1.00 87.81 189 GLY A C 1
ATOM 1512 O O . GLY A 1 189 ? -25.920 0.454 9.509 1.00 87.81 189 GLY A O 1
ATOM 1513 N N . ARG A 1 190 ? -25.333 -1.283 8.218 1.00 91.31 190 ARG A N 1
ATOM 1514 C CA . ARG A 1 190 ? -26.076 -0.854 7.032 1.00 91.31 190 ARG A CA 1
ATOM 1515 C C . ARG A 1 190 ? -27.565 -1.203 7.121 1.00 91.31 190 ARG A C 1
ATOM 1517 O O . ARG A 1 190 ? -27.944 -2.324 7.452 1.00 91.31 190 ARG A O 1
ATOM 1524 N N . THR A 1 191 ? -28.424 -0.262 6.725 1.00 90.94 191 THR A N 1
ATOM 1525 C CA . THR A 1 191 ? -29.864 -0.503 6.535 1.00 90.94 191 THR A CA 1
ATOM 1526 C C . THR A 1 191 ? -30.117 -1.390 5.312 1.00 90.94 191 THR A C 1
ATOM 1528 O O . THR A 1 191 ? -29.577 -1.128 4.238 1.00 90.94 191 THR A O 1
ATOM 1531 N N . LYS A 1 192 ? -30.955 -2.420 5.474 1.00 89.06 192 LYS A N 1
ATOM 1532 C CA . LYS A 1 192 ? -31.358 -3.368 4.422 1.00 89.06 192 LYS A CA 1
ATOM 1533 C C . LYS A 1 192 ? -32.839 -3.157 4.095 1.00 89.06 192 LYS A C 1
ATOM 1535 O O . LYS A 1 192 ? -33.693 -3.844 4.639 1.00 89.06 192 LYS A O 1
ATOM 1540 N N . ASP A 1 193 ? -33.126 -2.151 3.274 1.00 91.25 193 ASP A N 1
ATOM 1541 C CA . ASP A 1 193 ? -34.478 -1.715 2.886 1.00 91.25 193 ASP A CA 1
ATOM 1542 C C . ASP A 1 193 ? -34.730 -1.816 1.371 1.00 91.25 193 ASP A C 1
ATOM 1544 O O . ASP A 1 193 ? -35.551 -1.087 0.824 1.00 91.25 193 ASP A O 1
ATOM 1548 N N . ASP A 1 194 ? -33.984 -2.693 0.693 1.00 85.81 194 ASP A N 1
ATOM 1549 C CA . ASP A 1 194 ? -34.009 -2.913 -0.762 1.00 85.81 194 ASP A CA 1
ATOM 1550 C C . ASP A 1 194 ? -33.642 -1.690 -1.628 1.00 85.81 194 ASP A C 1
ATOM 1552 O O . ASP A 1 194 ? -33.704 -1.753 -2.859 1.00 85.81 194 ASP A O 1
ATOM 1556 N N . LEU A 1 195 ? -33.181 -0.594 -1.017 1.00 88.62 195 LEU A N 1
ATOM 1557 C CA . LEU A 1 195 ? -32.625 0.560 -1.719 1.00 88.62 195 LEU A CA 1
ATOM 1558 C C . LEU A 1 195 ? -31.111 0.414 -1.910 1.00 88.62 195 LEU A C 1
ATOM 1560 O O . LEU A 1 195 ? -30.410 -0.186 -1.098 1.00 88.62 195 LEU A O 1
ATOM 1564 N N . ILE A 1 196 ? -30.579 1.023 -2.973 1.00 87.56 196 ILE A N 1
ATOM 1565 C CA . ILE A 1 196 ? -29.131 1.077 -3.206 1.00 87.56 196 ILE A CA 1
ATOM 1566 C C . ILE A 1 196 ? -28.536 2.169 -2.314 1.00 87.56 196 ILE A C 1
ATOM 1568 O O . ILE A 1 196 ? -28.637 3.357 -2.625 1.00 87.56 196 ILE A O 1
ATOM 1572 N N . ARG A 1 197 ? -27.920 1.769 -1.199 1.00 88.19 197 ARG A N 1
ATOM 1573 C CA . ARG A 1 197 ? -27.281 2.676 -0.228 1.00 88.19 197 ARG A CA 1
ATOM 1574 C C . ARG A 1 197 ? -25.765 2.521 -0.196 1.00 88.19 197 ARG A C 1
ATOM 1576 O O . ARG A 1 197 ? -25.058 3.431 0.232 1.00 88.19 197 ARG A O 1
ATOM 1583 N N . HIS A 1 198 ? -25.273 1.368 -0.632 1.00 91.81 198 HIS A N 1
ATOM 1584 C CA . HIS A 1 198 ? -23.872 0.983 -0.561 1.00 91.81 198 HIS A CA 1
ATOM 1585 C C . HIS A 1 198 ? -23.490 0.086 -1.755 1.00 91.81 198 HIS A C 1
ATOM 1587 O O . HIS A 1 198 ? -24.372 -0.577 -2.301 1.00 91.81 198 HIS A O 1
ATOM 1593 N N . PRO A 1 199 ? -22.204 -0.009 -2.156 1.00 90.12 199 PRO A N 1
ATOM 1594 C CA . PRO A 1 199 ? -21.755 -0.979 -3.163 1.00 90.12 199 PRO A CA 1
ATOM 1595 C C . PRO A 1 199 ? -22.196 -2.432 -2.904 1.00 90.12 199 PRO A C 1
ATOM 1597 O O . PRO A 1 199 ? -22.457 -3.168 -3.851 1.00 90.12 199 PRO A O 1
ATOM 1600 N N . ASP A 1 200 ? -22.354 -2.815 -1.636 1.00 90.94 200 ASP A N 1
ATOM 1601 C CA . ASP A 1 200 ? -22.899 -4.113 -1.188 1.00 90.94 200 ASP A CA 1
ATOM 1602 C C . ASP A 1 200 ? -24.352 -4.367 -1.655 1.00 90.94 200 ASP A C 1
ATOM 1604 O O . ASP A 1 200 ? -24.768 -5.499 -1.883 1.00 9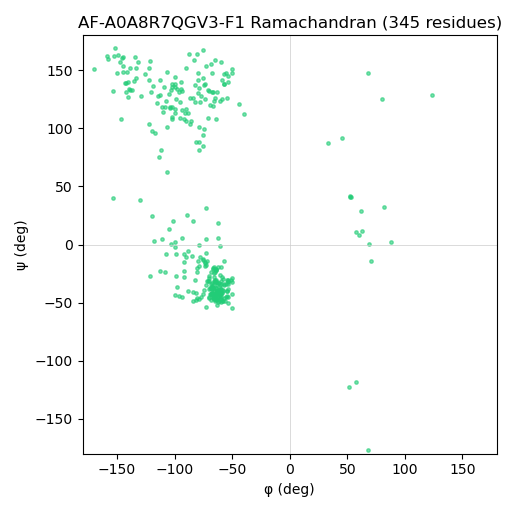0.94 200 ASP A O 1
ATOM 1608 N N . ASP A 1 201 ? -25.139 -3.315 -1.907 1.00 90.94 201 ASP A N 1
ATOM 1609 C CA . ASP A 1 201 ? -26.494 -3.464 -2.455 1.00 90.94 201 ASP A CA 1
ATOM 1610 C C . ASP A 1 201 ? -26.508 -3.803 -3.950 1.00 90.94 201 ASP A C 1
ATOM 1612 O O . ASP A 1 201 ? -27.553 -4.209 -4.478 1.00 90.94 201 ASP A O 1
ATOM 1616 N N . SER A 1 202 ? -25.366 -3.651 -4.630 1.00 90.38 202 SER A N 1
ATOM 1617 C CA . SER A 1 202 ? -25.256 -3.859 -6.070 1.00 90.38 202 SER A CA 1
ATOM 1618 C C . SER A 1 202 ? -25.446 -5.331 -6.461 1.00 90.38 202 SER A C 1
ATOM 1620 O O . SER A 1 202 ? -25.030 -6.239 -5.733 1.00 90.38 202 SER A O 1
ATOM 1622 N N . PRO A 1 203 ? -26.014 -5.603 -7.652 1.00 90.31 203 PRO A N 1
ATOM 1623 C CA . PRO A 1 203 ? -26.098 -6.964 -8.174 1.00 90.31 203 PRO A CA 1
ATOM 1624 C C . PRO A 1 203 ? -24.729 -7.641 -8.301 1.00 90.31 203 PRO A C 1
ATOM 1626 O O . PRO A 1 203 ? -24.631 -8.841 -8.071 1.00 90.31 203 PRO A O 1
ATOM 1629 N N . ALA A 1 204 ? -23.678 -6.881 -8.629 1.00 89.62 204 ALA A N 1
ATOM 1630 C CA . ALA A 1 204 ? -22.324 -7.403 -8.790 1.00 89.62 204 ALA A CA 1
ATOM 1631 C C . ALA A 1 204 ? -21.762 -7.956 -7.473 1.00 89.62 204 ALA A C 1
ATOM 1633 O O . ALA A 1 204 ? -21.270 -9.081 -7.443 1.00 89.62 204 ALA A O 1
ATOM 1634 N N . TRP A 1 205 ? -21.898 -7.206 -6.375 1.00 92.62 205 TRP A N 1
ATOM 1635 C CA . TRP A 1 205 ? -21.462 -7.667 -5.057 1.00 92.62 205 TRP A CA 1
ATOM 1636 C C . TRP A 1 205 ? -22.265 -8.888 -4.598 1.00 92.62 205 TRP A C 1
ATOM 1638 O O . TRP A 1 205 ? -21.690 -9.903 -4.214 1.00 92.62 205 TRP A O 1
ATOM 1648 N N . LYS A 1 206 ? -23.597 -8.831 -4.710 1.00 92.75 206 LYS A N 1
ATOM 1649 C CA . LYS A 1 206 ? -24.480 -9.952 -4.346 1.00 92.75 206 LYS A CA 1
ATOM 1650 C C . LYS A 1 206 ? -24.175 -11.216 -5.152 1.00 92.75 206 LYS A C 1
ATOM 1652 O O . LYS A 1 206 ? -24.212 -12.316 -4.609 1.00 92.75 206 LYS A O 1
ATOM 1657 N N . HIS A 1 207 ? -23.873 -11.067 -6.440 1.00 93.19 207 HIS A N 1
ATOM 1658 C CA . HIS A 1 207 ? -23.478 -12.176 -7.304 1.00 93.19 207 HIS A CA 1
ATOM 1659 C C . HIS A 1 207 ? -22.129 -12.771 -6.885 1.00 93.19 207 HIS A C 1
ATOM 1661 O O . HIS A 1 207 ? -22.016 -13.989 -6.772 1.00 93.19 207 HIS A O 1
ATOM 1667 N N . PHE A 1 208 ? -21.140 -11.921 -6.598 1.00 93.56 208 PHE A N 1
ATOM 1668 C CA . PHE A 1 208 ? -19.834 -12.345 -6.099 1.00 93.56 208 PHE A CA 1
ATOM 1669 C C . PHE A 1 208 ? -19.957 -13.139 -4.789 1.00 93.56 208 PHE A C 1
ATOM 1671 O O . PHE A 1 208 ? -19.441 -14.251 -4.696 1.00 93.56 208 PHE A O 1
ATOM 1678 N N . ASP A 1 209 ? -20.721 -12.631 -3.819 1.00 94.94 209 ASP A N 1
ATOM 1679 C CA . ASP A 1 209 ? -20.949 -13.303 -2.533 1.00 94.94 209 ASP A CA 1
ATOM 1680 C C . ASP A 1 209 ? -21.732 -14.621 -2.687 1.00 94.94 209 ASP A C 1
ATOM 1682 O O . ASP A 1 209 ? -21.510 -15.581 -1.948 1.00 94.94 209 ASP A O 1
ATOM 1686 N N . ALA A 1 210 ? -22.627 -14.713 -3.677 1.00 95.81 210 ALA A N 1
ATOM 1687 C CA . ALA A 1 210 ? -23.348 -15.951 -3.968 1.00 95.81 210 ALA A CA 1
ATOM 1688 C C . ALA A 1 210 ? -22.430 -17.063 -4.509 1.00 95.81 210 ALA A C 1
ATOM 1690 O O . ALA A 1 210 ? -22.679 -18.240 -4.226 1.00 95.81 210 ALA A O 1
ATOM 1691 N N . ILE A 1 211 ? -21.391 -16.696 -5.269 1.00 96.62 211 ILE A N 1
ATOM 1692 C CA . ILE A 1 211 ? -20.392 -17.622 -5.822 1.00 96.62 211 ILE A CA 1
ATOM 1693 C C . ILE A 1 211 ? -19.344 -17.981 -4.761 1.00 96.62 211 ILE A C 1
ATOM 1695 O O . ILE A 1 211 ? -19.034 -19.157 -4.577 1.00 96.62 211 ILE A O 1
ATOM 1699 N N . HIS A 1 212 ? -18.830 -16.986 -4.037 1.00 95.12 212 HIS A N 1
ATOM 1700 C CA . HIS A 1 212 ? -17.710 -17.119 -3.103 1.00 95.12 212 HIS A CA 1
ATOM 1701 C C . HIS A 1 212 ? -18.177 -17.052 -1.645 1.00 95.12 212 HIS A C 1
ATOM 1703 O O . HIS A 1 212 ? -17.812 -16.152 -0.887 1.00 95.12 212 HIS A O 1
ATOM 1709 N N . LYS A 1 213 ? -19.008 -18.023 -1.249 1.00 95.44 213 LYS A N 1
ATOM 1710 C CA . LYS A 1 213 ? -19.621 -18.070 0.092 1.00 95.44 213 LYS A CA 1
ATOM 1711 C C . LYS A 1 213 ? -18.605 -18.208 1.222 1.00 95.44 213 LYS A C 1
ATOM 1713 O O . LYS A 1 213 ? -18.829 -17.700 2.317 1.00 95.44 213 LYS A O 1
ATOM 1718 N N . ASP A 1 214 ? -17.508 -18.916 0.965 1.00 94.88 214 ASP A N 1
ATOM 1719 C CA . ASP A 1 214 ? -16.381 -19.054 1.885 1.00 94.88 214 ASP A CA 1
ATOM 1720 C C . ASP A 1 214 ? -15.765 -17.681 2.180 1.00 94.88 214 ASP A C 1
ATOM 1722 O O . ASP A 1 214 ? -15.602 -17.311 3.341 1.00 94.88 214 ASP A O 1
ATOM 1726 N N . PHE A 1 215 ? -15.527 -16.878 1.142 1.00 95.25 215 PHE A N 1
ATOM 1727 C CA . PHE A 1 215 ? -15.008 -15.524 1.277 1.00 95.25 215 PHE A CA 1
ATOM 1728 C C . PHE A 1 215 ? -16.011 -14.593 1.963 1.00 95.25 215 PHE A C 1
ATOM 1730 O O . PHE A 1 215 ? -15.637 -13.858 2.874 1.00 95.25 215 PHE A O 1
ATOM 1737 N N . SER A 1 216 ? -17.282 -14.620 1.556 1.00 93.94 216 SER A N 1
ATOM 1738 C CA . SER A 1 216 ? -18.296 -13.706 2.090 1.00 93.94 216 SER A CA 1
ATOM 1739 C C . SER A 1 216 ? -18.722 -14.030 3.525 1.00 93.94 216 SER A C 1
ATOM 1741 O O . SER A 1 216 ? -19.326 -13.184 4.180 1.00 93.94 216 SER A O 1
ATOM 1743 N N . SER A 1 217 ? -18.442 -15.247 4.009 1.00 93.69 217 SER A N 1
ATOM 1744 C CA . SER A 1 217 ? -18.748 -15.662 5.383 1.00 93.69 217 SER A CA 1
ATOM 1745 C C . SER A 1 217 ? -17.979 -14.862 6.438 1.00 93.69 217 SER A C 1
ATOM 1747 O O . SER A 1 217 ? -18.502 -14.629 7.528 1.00 93.69 217 SER A O 1
ATOM 1749 N N . GLU A 1 218 ? -16.771 -14.399 6.105 1.00 95.19 218 GLU A N 1
ATOM 1750 C CA . GLU A 1 218 ? -15.993 -13.502 6.954 1.00 95.19 218 GLU A CA 1
ATOM 1751 C C . GLU A 1 218 ? -16.228 -12.048 6.531 1.00 95.19 218 GLU A C 1
ATOM 1753 O O . GLU A 1 218 ? -15.758 -11.578 5.494 1.00 95.19 218 GLU A O 1
ATOM 1758 N N . VAL A 1 219 ? -16.953 -11.315 7.376 1.00 93.75 219 VAL A N 1
ATOM 1759 C CA . VAL A 1 219 ? -17.323 -9.908 7.155 1.00 93.75 219 VAL A CA 1
ATOM 1760 C C . VAL A 1 219 ? -16.112 -8.976 7.120 1.00 93.75 219 VAL A C 1
ATOM 1762 O O . VAL A 1 219 ? -16.189 -7.886 6.558 1.00 93.75 219 VAL A O 1
ATOM 1765 N N . CYS A 1 220 ? -14.983 -9.384 7.699 1.00 94.56 220 CYS A N 1
ATOM 1766 C CA . CYS A 1 220 ? -13.744 -8.619 7.639 1.00 94.56 220 CYS A CA 1
ATOM 1767 C C . CYS A 1 220 ? -13.039 -8.702 6.271 1.00 94.56 220 CYS A C 1
ATOM 1769 O O . CYS A 1 220 ? -12.136 -7.908 6.015 1.00 94.56 220 CYS A O 1
ATOM 1771 N N . ASN A 1 221 ? -13.427 -9.617 5.377 1.00 96.44 221 ASN A N 1
ATOM 1772 C CA . ASN A 1 221 ? -12.788 -9.731 4.067 1.00 96.44 221 ASN A CA 1
ATOM 1773 C C . ASN A 1 221 ? -13.075 -8.511 3.183 1.00 96.44 221 ASN A C 1
ATOM 1775 O O . ASN A 1 221 ? -14.221 -8.073 3.029 1.00 96.44 221 ASN A O 1
ATOM 1779 N N . VAL A 1 222 ? -12.017 -7.953 2.592 1.00 95.88 222 VAL A N 1
ATOM 1780 C CA . VAL A 1 222 ? -12.059 -6.639 1.935 1.00 95.88 222 VAL A CA 1
ATOM 1781 C C . VAL A 1 222 ? -12.324 -6.774 0.442 1.00 95.88 222 VAL A C 1
ATOM 1783 O O . VAL A 1 222 ? -11.690 -7.559 -0.255 1.00 95.88 222 VAL A O 1
ATOM 1786 N N . ARG A 1 223 ? -13.237 -5.957 -0.074 1.00 94.75 223 ARG A N 1
ATOM 1787 C CA . ARG A 1 223 ? -13.547 -5.844 -1.495 1.00 94.75 223 ARG A CA 1
ATOM 1788 C C . ARG A 1 223 ? -13.120 -4.477 -2.010 1.00 94.75 223 ARG A C 1
ATOM 1790 O O . ARG A 1 223 ? -13.461 -3.441 -1.435 1.00 94.75 223 ARG A O 1
ATOM 1797 N N . PHE A 1 224 ? -12.363 -4.482 -3.097 1.00 94.62 224 PHE A N 1
ATOM 1798 C CA . PHE A 1 224 ? -11.771 -3.286 -3.673 1.00 94.62 224 PHE A CA 1
ATOM 1799 C C . PHE A 1 224 ? -12.453 -2.849 -4.963 1.00 94.62 224 PHE A C 1
ATOM 1801 O O . PHE A 1 224 ? -12.885 -3.670 -5.774 1.00 94.62 224 PHE A O 1
ATOM 1808 N N . GLY A 1 225 ? -12.461 -1.536 -5.178 1.00 92.62 225 GLY A N 1
ATOM 1809 C CA . GLY A 1 225 ? -12.455 -0.943 -6.510 1.00 92.62 225 GLY A CA 1
ATOM 1810 C C . GLY A 1 225 ? -11.047 -0.497 -6.866 1.00 92.62 225 GLY A C 1
ATOM 1811 O O . GLY A 1 225 ? -10.363 0.072 -6.017 1.00 92.62 225 GLY A O 1
ATOM 1812 N N . LEU A 1 226 ? -10.610 -0.726 -8.100 1.00 92.81 226 LEU A N 1
ATOM 1813 C CA . LEU A 1 226 ? -9.302 -0.270 -8.577 1.00 92.81 226 LEU A CA 1
ATOM 1814 C C . LEU A 1 226 ? -9.467 0.927 -9.501 1.00 92.81 226 LEU A C 1
ATOM 1816 O O . LEU A 1 226 ? -10.232 0.874 -10.455 1.00 92.81 226 LEU A O 1
ATOM 1820 N N . GLY A 1 227 ? -8.720 1.993 -9.248 1.00 89.94 227 GLY A N 1
ATOM 1821 C CA . GLY A 1 227 ? -8.600 3.138 -10.138 1.00 89.94 227 GLY A CA 1
ATOM 1822 C C . GLY A 1 227 ? -7.147 3.358 -10.526 1.00 89.94 227 GLY A C 1
ATOM 1823 O O . GLY A 1 227 ? -6.242 3.217 -9.705 1.00 89.94 227 GLY A O 1
ATOM 1824 N N . ALA A 1 228 ? -6.913 3.735 -11.775 1.00 87.62 228 ALA A N 1
ATOM 1825 C CA . ALA A 1 228 ? -5.607 4.193 -12.217 1.00 87.62 228 ALA A CA 1
ATOM 1826 C C . ALA A 1 228 ? -5.788 5.390 -13.140 1.00 87.62 228 ALA A C 1
ATOM 1828 O O . ALA A 1 228 ? -6.606 5.344 -14.053 1.00 87.62 228 ALA A O 1
ATOM 1829 N N . ASP A 1 229 ? -5.015 6.445 -12.921 1.00 82.88 229 ASP A N 1
ATOM 1830 C CA . ASP A 1 229 ? -5.027 7.622 -13.786 1.00 82.88 229 ASP A CA 1
ATOM 1831 C C . ASP A 1 229 ? -3.672 8.330 -13.737 1.00 82.88 229 ASP A C 1
ATOM 1833 O O . ASP A 1 229 ? -2.857 8.061 -12.858 1.00 82.88 229 ASP A O 1
ATOM 1837 N N . GLY A 1 230 ? -3.395 9.182 -14.716 1.00 82.81 230 GLY A N 1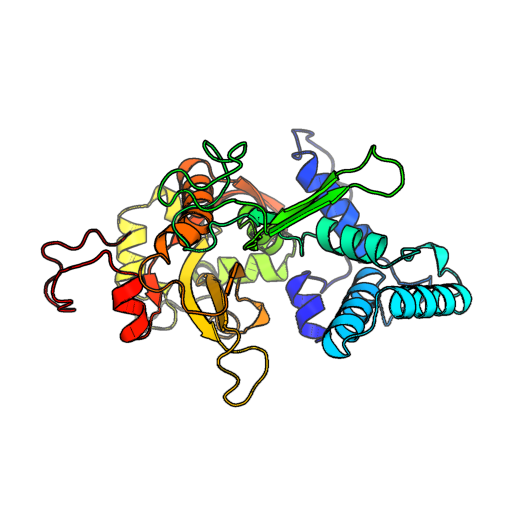
ATOM 1838 C CA . GLY A 1 230 ? -2.159 9.934 -14.838 1.00 82.81 230 GLY A CA 1
ATOM 1839 C C . GLY A 1 230 ? -2.358 11.375 -14.411 1.00 82.81 230 GLY A C 1
ATOM 1840 O O . GLY A 1 230 ? -3.264 12.050 -14.884 1.00 82.81 230 GLY A O 1
ATOM 1841 N N . PHE A 1 231 ? -1.459 11.896 -13.581 1.00 80.94 231 PHE A N 1
ATOM 1842 C CA . PHE A 1 231 ? -1.455 13.315 -13.242 1.00 80.94 231 PHE A CA 1
ATOM 1843 C C . PHE A 1 231 ? -0.059 13.928 -13.365 1.00 80.94 231 PHE A C 1
ATOM 1845 O O . PHE A 1 231 ? 0.968 13.248 -13.305 1.00 80.94 231 PHE A O 1
ATOM 1852 N N . ASN A 1 232 ? -0.019 15.247 -13.555 1.00 78.12 232 ASN A N 1
ATOM 1853 C CA . ASN A 1 232 ? 1.221 16.011 -13.605 1.00 78.12 232 ASN A CA 1
ATOM 1854 C C . ASN A 1 232 ? 1.460 16.699 -12.250 1.00 78.12 232 ASN A C 1
ATOM 1856 O O . ASN A 1 232 ? 0.709 17.613 -11.901 1.00 78.12 232 ASN A O 1
ATOM 1860 N N . PRO A 1 233 ? 2.497 16.308 -11.489 1.00 67.56 233 PRO A N 1
ATOM 1861 C CA . PRO A 1 233 ? 2.732 16.836 -10.146 1.00 67.56 233 PRO A CA 1
ATOM 1862 C C . PRO A 1 233 ? 3.220 18.294 -10.118 1.00 67.56 233 PRO A C 1
ATOM 1864 O O . PRO A 1 233 ? 3.212 18.898 -9.050 1.00 67.56 233 PRO A O 1
ATOM 1867 N N . PHE A 1 234 ? 3.659 18.869 -11.246 1.00 65.62 234 PHE A N 1
ATOM 1868 C CA . PHE A 1 234 ? 4.302 20.191 -11.270 1.00 65.62 234 PHE A CA 1
ATOM 1869 C C . PHE A 1 234 ? 3.387 21.352 -11.695 1.00 65.62 234 PHE A C 1
ATOM 1871 O O . PHE A 1 234 ? 3.829 22.496 -11.644 1.00 65.62 234 PHE A O 1
ATOM 1878 N N . GLY A 1 235 ? 2.121 21.088 -12.050 1.00 51.44 235 GLY A N 1
ATOM 1879 C CA . GLY A 1 235 ? 1.146 22.119 -12.438 1.00 51.44 235 GLY A CA 1
ATOM 1880 C C . GLY A 1 235 ? 1.460 22.831 -13.770 1.00 51.44 235 GLY A C 1
ATOM 1881 O O . GLY A 1 235 ? 2.610 23.001 -14.154 1.00 51.44 235 GLY A O 1
ATOM 1882 N N . ASN A 1 236 ? 0.410 23.229 -14.499 1.00 45.97 236 ASN A N 1
ATOM 1883 C CA . ASN A 1 236 ? 0.421 23.968 -15.776 1.00 45.97 236 ASN A CA 1
ATOM 1884 C C . ASN A 1 236 ? 1.409 23.495 -16.864 1.00 45.97 236 ASN A C 1
ATOM 1886 O O . ASN A 1 236 ? 2.516 24.007 -17.006 1.00 45.97 236 ASN A O 1
ATOM 1890 N N . MET A 1 237 ? 0.926 22.595 -17.731 1.00 49.75 237 MET A N 1
ATOM 1891 C CA . MET A 1 237 ? 1.430 22.347 -19.098 1.00 49.75 237 MET A CA 1
ATOM 1892 C C . MET A 1 237 ? 2.909 21.953 -19.255 1.00 49.75 237 MET A C 1
ATOM 1894 O O . MET A 1 237 ? 3.405 21.867 -20.377 1.00 49.75 237 MET A O 1
ATOM 1898 N N . ASN A 1 238 ? 3.627 21.643 -18.176 1.00 52.19 238 ASN A N 1
ATOM 1899 C CA . ASN A 1 238 ? 4.980 21.118 -18.294 1.00 52.19 238 ASN A CA 1
ATOM 1900 C C . ASN A 1 238 ? 4.921 19.610 -18.594 1.00 52.19 238 ASN A C 1
ATOM 1902 O O . ASN A 1 238 ? 4.913 18.783 -17.688 1.00 52.19 238 ASN A O 1
ATOM 1906 N N . LEU A 1 239 ? 4.844 19.249 -19.881 1.00 55.59 239 LEU A N 1
ATOM 1907 C CA . LEU A 1 239 ? 4.710 17.875 -20.413 1.00 55.59 239 LEU A CA 1
ATOM 1908 C C . LEU A 1 239 ? 5.893 16.936 -20.093 1.00 55.59 239 LEU A C 1
ATOM 1910 O O . LEU A 1 239 ? 5.971 15.826 -20.611 1.00 55.59 239 LEU A O 1
ATOM 1914 N N . SER A 1 240 ? 6.865 17.379 -19.297 1.00 61.03 240 SER A N 1
ATOM 1915 C CA . SER A 1 240 ? 8.123 16.663 -19.093 1.00 61.03 240 SER A CA 1
ATOM 1916 C C . SER A 1 240 ? 8.029 15.505 -18.096 1.00 61.03 240 SER A C 1
ATOM 1918 O O . SER A 1 240 ? 8.948 14.679 -18.059 1.00 61.03 240 SER A O 1
ATOM 1920 N N . TYR A 1 241 ? 6.954 15.423 -17.302 1.00 71.56 241 TYR A N 1
ATOM 1921 C CA . TYR A 1 241 ? 6.803 14.410 -16.261 1.00 71.56 241 TYR A CA 1
ATOM 1922 C C . TYR A 1 241 ? 5.334 14.099 -15.940 1.00 71.56 241 TYR A C 1
ATOM 1924 O O . TYR A 1 241 ? 4.533 15.001 -15.710 1.00 71.56 241 TYR A O 1
ATOM 1932 N N . SER A 1 242 ? 5.000 12.812 -15.887 1.00 79.69 242 SER A N 1
ATOM 1933 C CA . SER A 1 242 ? 3.704 12.278 -15.467 1.00 79.69 242 SER A CA 1
ATOM 1934 C C . SER A 1 242 ? 3.900 11.251 -14.353 1.00 79.69 242 SER A C 1
ATOM 1936 O O . SER A 1 242 ? 4.908 10.540 -14.308 1.00 79.69 242 SER A O 1
ATOM 1938 N N . ILE A 1 243 ? 2.944 11.182 -13.438 1.00 87.50 243 ILE A N 1
ATOM 1939 C CA . ILE A 1 243 ? 2.894 10.165 -12.394 1.00 87.50 243 ILE A CA 1
ATOM 1940 C C . ILE A 1 243 ? 1.590 9.400 -12.557 1.00 87.50 243 ILE A C 1
ATOM 1942 O O . ILE A 1 243 ? 0.529 10.011 -12.664 1.00 87.50 243 ILE A O 1
ATOM 1946 N N . TRP A 1 244 ? 1.683 8.074 -12.556 1.00 89.38 244 TRP A N 1
ATOM 1947 C CA . TRP A 1 244 ? 0.538 7.180 -12.688 1.00 89.38 244 TRP A CA 1
ATOM 1948 C C . TRP A 1 244 ? 0.392 6.343 -11.420 1.00 89.38 244 TRP A C 1
ATOM 1950 O O . TRP A 1 244 ? 1.118 5.358 -11.253 1.00 89.38 244 TRP A O 1
ATOM 1960 N N . PRO A 1 245 ? -0.469 6.757 -10.479 1.00 92.00 245 PRO A N 1
ATOM 1961 C CA . PRO A 1 245 ? -0.848 5.928 -9.348 1.00 92.00 245 PRO A CA 1
ATOM 1962 C C . PRO A 1 245 ? -1.824 4.814 -9.751 1.00 92.00 245 PRO A C 1
ATOM 1964 O O . PRO A 1 245 ? -2.736 5.025 -10.550 1.00 92.00 245 PRO A O 1
ATOM 1967 N N . ILE A 1 246 ? -1.662 3.648 -9.127 1.00 92.38 246 ILE A N 1
ATOM 1968 C CA . ILE A 1 246 ? -2.682 2.602 -9.022 1.00 92.38 246 ILE A CA 1
ATOM 1969 C C . ILE A 1 246 ? -3.232 2.663 -7.600 1.00 92.38 246 ILE A C 1
ATOM 1971 O O . ILE A 1 246 ? -2.488 2.488 -6.629 1.00 92.38 246 ILE A O 1
ATOM 1975 N N . VAL A 1 247 ? -4.525 2.943 -7.486 1.00 93.25 247 VAL A N 1
ATOM 1976 C CA . VAL A 1 247 ? -5.233 3.180 -6.228 1.00 93.25 247 VAL A CA 1
ATOM 1977 C C . VAL A 1 247 ? -6.320 2.129 -6.048 1.00 93.25 247 VAL A C 1
ATOM 1979 O O . VAL A 1 247 ? -7.066 1.828 -6.974 1.00 93.25 247 VAL A O 1
ATOM 1982 N N . LEU A 1 248 ? -6.431 1.602 -4.836 1.00 93.88 248 LEU A N 1
ATOM 1983 C CA . LEU A 1 248 ? -7.496 0.718 -4.396 1.00 93.88 248 LEU A CA 1
ATOM 1984 C C . LEU A 1 248 ? -8.402 1.452 -3.407 1.00 93.88 248 LEU A C 1
ATOM 1986 O O . LEU A 1 248 ? -7.936 2.133 -2.492 1.00 93.88 248 LEU A O 1
ATOM 1990 N N . ILE A 1 249 ? -9.706 1.294 -3.590 1.00 92.88 249 ILE A N 1
ATOM 1991 C CA . ILE A 1 249 ? -10.745 1.869 -2.739 1.00 92.88 249 ILE A CA 1
ATOM 1992 C C . ILE A 1 249 ? -11.396 0.719 -1.965 1.00 92.88 249 ILE A C 1
ATOM 1994 O O . ILE A 1 249 ? -12.022 -0.135 -2.598 1.00 92.88 249 ILE A O 1
ATOM 1998 N N . PRO A 1 250 ? -11.251 0.652 -0.628 1.00 93.94 250 PRO A N 1
ATOM 1999 C CA . PRO A 1 250 ? -11.887 -0.380 0.186 1.00 93.94 250 PRO A CA 1
ATOM 2000 C C . PRO A 1 250 ? -13.386 -0.091 0.313 1.00 93.94 250 PRO A C 1
ATOM 2002 O O . PRO A 1 250 ? -13.815 0.728 1.128 1.00 93.94 250 PRO A O 1
ATOM 2005 N N . TYR A 1 251 ? -14.204 -0.774 -0.486 1.00 92.44 251 TYR A N 1
ATOM 2006 C CA . TYR A 1 251 ? -15.649 -0.542 -0.511 1.00 92.44 251 TYR A CA 1
ATOM 2007 C C . TYR A 1 251 ? -16.383 -1.060 0.714 1.00 92.44 251 TYR A C 1
ATOM 2009 O O . TYR A 1 251 ? -17.556 -0.777 0.858 1.00 92.44 251 TYR A O 1
ATOM 2017 N N . ASN A 1 252 ? -15.720 -1.791 1.599 1.00 94.00 252 ASN A N 1
ATOM 2018 C CA . ASN A 1 252 ? -16.289 -2.222 2.870 1.00 94.00 252 ASN A CA 1
ATOM 2019 C C . ASN A 1 252 ? -16.608 -1.056 3.824 1.00 94.00 252 ASN A C 1
ATOM 2021 O O . ASN A 1 252 ? -17.429 -1.213 4.727 1.00 94.00 252 ASN A O 1
ATOM 2025 N N . LEU A 1 253 ? -15.928 0.082 3.649 1.00 93.50 253 LEU A N 1
ATOM 2026 C CA . LEU A 1 253 ? -16.070 1.246 4.515 1.00 93.50 253 LEU A CA 1
ATOM 2027 C C . LEU A 1 253 ? -17.406 1.981 4.289 1.00 93.50 253 LEU A C 1
ATOM 2029 O O . LEU A 1 253 ? -17.913 2.006 3.167 1.00 93.50 253 LEU A O 1
ATOM 2033 N N . PRO A 1 254 ? -17.932 2.692 5.304 1.00 92.50 254 PRO A N 1
ATOM 2034 C CA . PRO A 1 254 ? -19.141 3.488 5.173 1.00 92.50 254 PRO A CA 1
ATOM 2035 C C . PRO A 1 254 ? -19.087 4.521 4.032 1.00 92.50 254 PRO A C 1
ATOM 2037 O O . PRO A 1 254 ? -18.032 5.125 3.808 1.00 92.50 254 PRO A O 1
ATOM 2040 N N . PRO A 1 255 ? -20.224 4.842 3.378 1.00 89.50 255 PRO A N 1
ATOM 2041 C CA . PRO A 1 255 ? -20.288 5.775 2.249 1.00 89.50 255 PRO A CA 1
ATOM 2042 C C . PRO A 1 255 ? -19.670 7.151 2.516 1.00 89.50 255 PRO A C 1
ATOM 2044 O O . PRO A 1 255 ? -19.094 7.769 1.623 1.00 89.50 255 PRO A O 1
ATOM 2047 N N . TRP A 1 256 ? -19.775 7.645 3.753 1.00 88.94 256 TRP A N 1
ATOM 2048 C CA . TRP A 1 256 ? -19.257 8.959 4.143 1.00 88.94 256 TRP A CA 1
ATOM 2049 C C . TRP A 1 256 ? -17.740 8.984 4.361 1.00 88.94 256 TRP A C 1
ATOM 2051 O O . TRP A 1 256 ? -17.173 10.072 4.492 1.00 88.94 256 TRP A O 1
ATOM 2061 N N . ILE A 1 257 ? -17.069 7.827 4.397 1.00 90.12 257 ILE A N 1
ATOM 2062 C CA . ILE A 1 257 ? -15.606 7.752 4.492 1.00 90.12 257 ILE A CA 1
ATOM 2063 C C . ILE A 1 257 ? -14.948 7.008 3.326 1.00 90.12 257 ILE A C 1
ATOM 2065 O O . ILE A 1 257 ? -13.804 7.327 3.016 1.00 90.12 257 ILE A O 1
ATOM 2069 N N . CYS A 1 258 ? -15.619 6.069 2.650 1.00 85.75 258 CYS A N 1
ATOM 2070 C CA . CYS A 1 258 ? -14.987 5.206 1.643 1.00 85.75 258 CYS A CA 1
ATOM 2071 C C . CYS A 1 258 ? -14.370 5.984 0.468 1.00 85.75 258 CYS A C 1
ATOM 2073 O O . CYS A 1 258 ? -13.307 5.617 -0.023 1.00 85.75 258 CYS A O 1
ATOM 2075 N N . MET A 1 259 ? -14.982 7.108 0.077 1.00 85.25 259 MET A N 1
ATOM 2076 C CA . MET A 1 259 ? -14.491 7.980 -0.999 1.00 85.25 259 MET A CA 1
ATOM 2077 C C . MET A 1 259 ? -13.601 9.136 -0.511 1.00 85.25 259 MET A C 1
ATOM 2079 O O . MET A 1 259 ? -13.226 10.003 -1.303 1.00 85.25 259 MET A O 1
ATOM 2083 N N . LYS A 1 260 ? -13.250 9.189 0.782 1.00 87.75 260 LYS A N 1
ATOM 2084 C CA . LYS A 1 260 ? -12.293 10.183 1.287 1.00 87.75 260 LYS A CA 1
ATOM 2085 C C . LYS A 1 260 ? -10.881 9.808 0.845 1.00 87.75 260 LYS A C 1
ATOM 2087 O O . LYS A 1 260 ? -10.460 8.665 0.990 1.00 87.75 260 LYS A O 1
ATOM 2092 N N . GLN A 1 261 ? -10.109 10.808 0.417 1.00 82.19 261 GLN A N 1
ATOM 2093 C CA . GLN A 1 261 ? -8.718 10.634 -0.018 1.00 82.19 261 GLN A CA 1
ATOM 2094 C C . GLN A 1 261 ? -7.834 9.927 1.027 1.00 82.19 261 GLN A C 1
ATOM 2096 O O . GLN A 1 261 ? -6.909 9.213 0.655 1.00 82.19 261 GLN A O 1
ATOM 2101 N N . SER A 1 262 ? -8.107 10.106 2.324 1.00 81.62 262 SER A N 1
ATOM 2102 C CA . SER A 1 262 ? -7.369 9.453 3.415 1.00 81.62 262 SER A CA 1
ATOM 2103 C C . SER A 1 262 ? -7.528 7.929 3.451 1.00 81.62 262 SER A C 1
ATOM 2105 O O . SER A 1 262 ? -6.666 7.263 4.014 1.00 81.62 262 SER A O 1
ATOM 2107 N N . ASN A 1 263 ? -8.586 7.389 2.840 1.00 86.56 263 ASN A N 1
ATOM 2108 C CA . ASN A 1 263 ? -8.899 5.957 2.828 1.00 86.56 263 ASN A CA 1
ATOM 2109 C C . ASN A 1 263 ? -8.545 5.274 1.503 1.00 86.56 263 ASN A C 1
ATOM 2111 O O . ASN A 1 263 ? -8.754 4.073 1.343 1.00 86.56 263 ASN A O 1
ATOM 2115 N N . PHE A 1 264 ? -8.002 6.028 0.547 1.00 90.12 264 PHE A N 1
ATOM 2116 C CA . PHE A 1 264 ? -7.476 5.467 -0.686 1.00 90.12 264 PHE A CA 1
ATOM 2117 C C . PHE A 1 264 ? -6.157 4.757 -0.409 1.00 90.12 264 PHE A C 1
ATOM 2119 O O . PHE A 1 264 ? -5.208 5.345 0.112 1.00 90.12 264 PHE A O 1
ATOM 2126 N N . ILE A 1 265 ? -6.093 3.487 -0.794 1.00 91.81 265 ILE A N 1
ATOM 2127 C CA . ILE A 1 265 ? -4.893 2.675 -0.663 1.00 91.81 265 ILE A CA 1
ATOM 2128 C C . ILE A 1 265 ? -4.100 2.813 -1.950 1.00 91.81 265 ILE A C 1
ATOM 2130 O O . ILE A 1 265 ? -4.511 2.370 -3.017 1.00 91.81 265 ILE A O 1
ATOM 2134 N N . LEU A 1 266 ? -2.939 3.438 -1.857 1.00 91.56 266 LEU A N 1
ATOM 2135 C CA . LEU A 1 266 ? -2.004 3.483 -2.964 1.00 91.56 266 LEU A CA 1
ATOM 2136 C C . LEU A 1 266 ? -1.274 2.140 -3.042 1.00 91.56 266 LEU A C 1
ATOM 2138 O O . LEU A 1 266 ? -0.653 1.753 -2.060 1.00 91.56 266 LEU A O 1
ATOM 2142 N N . SER A 1 267 ? -1.344 1.457 -4.186 1.00 93.94 267 SER A N 1
ATOM 2143 C CA . SER A 1 267 ? -0.645 0.184 -4.418 1.00 93.94 267 SER A CA 1
ATOM 2144 C C . SER A 1 267 ? 0.644 0.386 -5.212 1.00 93.94 267 SER A C 1
ATOM 2146 O O . SER A 1 267 ? 1.686 -0.162 -4.861 1.00 93.94 267 SER A O 1
ATOM 2148 N N . VAL A 1 268 ? 0.615 1.216 -6.260 1.00 94.44 268 VAL A N 1
ATOM 2149 C CA . VAL A 1 268 ? 1.784 1.456 -7.120 1.00 94.44 268 VAL A CA 1
ATOM 2150 C C . VAL A 1 268 ? 1.861 2.928 -7.513 1.00 94.44 268 VAL A C 1
ATOM 2152 O O . VAL A 1 268 ? 0.846 3.538 -7.831 1.00 94.44 268 VAL A O 1
ATOM 2155 N N . ILE A 1 269 ? 3.065 3.503 -7.533 1.00 93.00 269 ILE A N 1
ATOM 2156 C CA . ILE A 1 269 ? 3.362 4.769 -8.216 1.00 93.00 269 ILE A CA 1
ATOM 2157 C C . ILE A 1 269 ? 4.339 4.494 -9.351 1.00 93.00 269 ILE A C 1
ATOM 2159 O O . ILE A 1 269 ? 5.473 4.069 -9.115 1.00 93.00 269 ILE A O 1
ATOM 2163 N N . ILE A 1 270 ? 3.929 4.844 -10.569 1.00 92.19 270 ILE A N 1
ATOM 2164 C CA . ILE A 1 270 ? 4.757 4.749 -11.769 1.00 92.19 270 ILE A CA 1
ATOM 2165 C C . ILE A 1 270 ? 5.183 6.166 -12.182 1.00 92.19 270 ILE A C 1
ATOM 2167 O O . ILE A 1 270 ? 4.397 6.911 -12.778 1.00 92.19 270 ILE A O 1
ATOM 2171 N N . PRO A 1 271 ? 6.419 6.583 -11.869 1.00 87.75 271 PRO A N 1
ATOM 2172 C CA . PRO A 1 271 ? 6.962 7.831 -12.381 1.00 87.75 271 PRO A CA 1
ATOM 2173 C C . PRO A 1 271 ? 7.449 7.660 -13.823 1.00 87.75 271 PRO A C 1
ATOM 2175 O O . PRO A 1 271 ? 8.178 6.718 -14.143 1.00 87.75 271 PRO A O 1
ATOM 2178 N N . GLY A 1 272 ? 7.126 8.604 -14.706 1.00 81.12 272 GLY A N 1
ATOM 2179 C CA . GLY A 1 272 ? 7.606 8.544 -16.084 1.00 81.12 272 GLY A CA 1
ATOM 2180 C C . GLY A 1 272 ? 7.336 9.809 -16.882 1.00 81.12 272 GLY A C 1
ATOM 2181 O O . GLY A 1 272 ? 6.361 10.516 -16.662 1.00 81.12 272 GLY A O 1
ATOM 2182 N N . LYS A 1 273 ? 8.186 10.103 -17.869 1.00 73.69 273 LYS A N 1
ATOM 2183 C CA . LYS A 1 273 ? 7.964 11.253 -18.766 1.00 73.69 273 LYS A CA 1
ATOM 2184 C C . LYS A 1 273 ? 6.700 11.114 -19.621 1.00 73.69 273 LYS A C 1
ATOM 2186 O O . LYS A 1 273 ? 6.209 12.107 -20.138 1.00 73.69 273 LYS A O 1
ATOM 2191 N N . LYS A 1 274 ? 6.225 9.884 -19.815 1.00 76.06 274 LYS A N 1
ATOM 2192 C CA . LYS A 1 274 ? 5.079 9.534 -20.653 1.00 76.06 274 LYS A CA 1
ATOM 2193 C C . LYS A 1 274 ? 4.176 8.557 -19.910 1.00 76.06 274 LYS A C 1
ATOM 2195 O O . LYS A 1 274 ? 4.623 7.907 -18.965 1.00 76.06 274 LYS A O 1
ATOM 2200 N N . SER A 1 275 ? 2.934 8.461 -20.383 1.00 78.44 275 SER A N 1
ATOM 2201 C CA . SER A 1 275 ? 2.034 7.382 -19.990 1.00 78.44 275 SER A CA 1
ATOM 2202 C C . SER A 1 275 ? 2.664 6.027 -20.301 1.00 78.44 275 SER A C 1
ATOM 2204 O O . SER A 1 275 ? 3.208 5.892 -21.400 1.00 78.44 275 SER A O 1
ATOM 2206 N N . PRO A 1 276 ? 2.550 5.040 -19.395 1.00 79.25 276 PRO A N 1
ATOM 2207 C CA . PRO A 1 276 ? 2.876 3.655 -19.721 1.00 79.25 276 PRO A CA 1
ATOM 2208 C C . PRO A 1 276 ? 1.965 3.102 -20.830 1.00 79.25 276 PRO A C 1
ATOM 2210 O O . PRO A 1 276 ? 2.331 2.154 -21.507 1.00 79.25 276 PRO A O 1
ATOM 2213 N N . GLY A 1 277 ? 0.800 3.718 -21.081 1.00 81.81 277 GLY A N 1
ATOM 2214 C CA . GLY A 1 277 ? -0.071 3.338 -22.191 1.00 81.81 277 GLY A CA 1
ATOM 2215 C C . GLY A 1 277 ? -0.472 1.866 -22.112 1.00 81.81 277 GLY A C 1
ATOM 2216 O O . GLY A 1 277 ? -1.112 1.463 -21.142 1.00 81.81 277 GLY A O 1
ATOM 2217 N N . LYS A 1 278 ? -0.078 1.102 -23.135 1.00 79.19 278 LYS A N 1
ATOM 2218 C CA . LYS A 1 278 ? -0.337 -0.337 -23.271 1.00 79.19 278 LYS A CA 1
ATOM 2219 C C . LYS A 1 278 ? 0.456 -1.182 -22.274 1.00 79.19 278 LYS A C 1
ATOM 2221 O O . LYS A 1 278 ? -0.054 -2.203 -21.848 1.00 79.19 278 LYS A O 1
ATOM 2226 N N . ASP A 1 279 ? 1.612 -0.697 -21.828 1.00 85.44 279 ASP A N 1
ATOM 2227 C CA . ASP A 1 279 ? 2.516 -1.392 -20.902 1.00 85.44 279 ASP A CA 1
ATOM 2228 C C . ASP A 1 279 ? 2.105 -1.189 -19.426 1.00 85.44 279 ASP A C 1
ATOM 2230 O O . ASP A 1 279 ? 2.913 -1.268 -18.498 1.00 85.44 279 ASP A O 1
ATOM 2234 N N . MET A 1 280 ? 0.844 -0.817 -19.174 1.00 86.00 280 MET A N 1
ATOM 2235 C CA . MET A 1 280 ? 0.332 -0.641 -17.811 1.00 86.00 280 MET A CA 1
ATOM 2236 C C . MET A 1 280 ? 0.232 -1.973 -17.070 1.00 86.00 280 MET A C 1
ATOM 2238 O O . MET A 1 280 ? 0.436 -2.023 -15.856 1.00 86.00 280 MET A O 1
ATOM 2242 N N . ASP A 1 281 ? -0.080 -3.033 -17.807 1.00 86.38 281 ASP A N 1
ATOM 2243 C CA . ASP A 1 281 ? -0.163 -4.409 -17.337 1.00 86.38 281 ASP A CA 1
ATOM 2244 C C . ASP A 1 281 ? 1.132 -4.854 -16.641 1.00 86.38 281 ASP A C 1
ATOM 2246 O O . ASP A 1 281 ? 1.066 -5.438 -15.561 1.00 86.38 281 ASP A O 1
ATOM 2250 N N . VAL A 1 282 ? 2.302 -4.463 -17.165 1.00 91.31 282 VAL A N 1
ATOM 2251 C CA . VAL A 1 282 ? 3.621 -4.714 -16.554 1.00 91.31 282 VAL A CA 1
ATOM 2252 C C . VAL A 1 282 ? 3.685 -4.207 -15.113 1.00 91.31 282 VAL A C 1
ATOM 2254 O O . VAL A 1 282 ? 4.232 -4.871 -14.234 1.00 91.31 282 VAL A O 1
ATOM 2257 N N . TYR A 1 283 ? 3.094 -3.044 -14.840 1.00 92.19 283 TYR A N 1
ATOM 2258 C CA . TYR A 1 283 ? 3.053 -2.471 -13.495 1.00 92.19 283 TYR A CA 1
ATOM 2259 C C . TYR A 1 283 ? 1.930 -3.052 -12.634 1.00 92.19 283 TYR A C 1
ATOM 2261 O O . TYR A 1 283 ? 2.091 -3.154 -11.417 1.00 92.19 283 TYR A O 1
ATOM 2269 N N . MET A 1 284 ? 0.811 -3.453 -13.245 1.00 91.25 284 MET A N 1
ATOM 2270 C CA . MET A 1 284 ? -0.313 -4.075 -12.536 1.00 91.25 284 MET A CA 1
ATOM 2271 C C . MET A 1 284 ? 0.028 -5.431 -11.945 1.00 91.25 284 MET A C 1
ATOM 2273 O O . MET A 1 284 ? -0.567 -5.789 -10.933 1.00 91.25 284 MET A O 1
ATOM 2277 N N . GLN A 1 285 ? 1.017 -6.137 -12.496 1.00 93.38 285 GLN A N 1
ATOM 2278 C CA . GLN A 1 285 ? 1.523 -7.390 -11.928 1.00 93.38 285 GLN A CA 1
ATOM 2279 C C . GLN A 1 285 ? 1.856 -7.272 -10.432 1.00 93.38 285 GLN A C 1
ATOM 2281 O O . GLN A 1 285 ? 1.668 -8.230 -9.695 1.00 93.38 285 GLN A O 1
ATOM 2286 N N . LEU A 1 286 ? 2.299 -6.099 -9.960 1.00 94.50 286 LEU A N 1
ATOM 2287 C CA . LEU A 1 286 ? 2.562 -5.853 -8.537 1.00 94.50 286 LEU A CA 1
ATOM 2288 C C . LEU A 1 286 ? 1.288 -5.915 -7.689 1.00 94.50 286 LEU A C 1
ATOM 2290 O O . LEU A 1 286 ? 1.249 -6.595 -6.671 1.00 94.50 286 LEU A O 1
ATOM 2294 N N . THR A 1 287 ? 0.235 -5.222 -8.123 1.00 94.06 287 THR A N 1
ATOM 2295 C CA . THR A 1 287 ? -1.062 -5.231 -7.435 1.00 94.06 287 THR A CA 1
ATOM 2296 C C . THR A 1 287 ? -1.751 -6.588 -7.570 1.00 94.06 287 THR A C 1
ATOM 2298 O O . THR A 1 287 ? -2.382 -7.042 -6.623 1.00 94.06 287 THR A O 1
ATOM 2301 N N . ILE A 1 288 ? -1.630 -7.240 -8.729 1.00 93.19 288 ILE A N 1
ATOM 2302 C CA . ILE A 1 288 ? -2.209 -8.563 -8.987 1.00 93.19 288 ILE A CA 1
ATOM 2303 C C . ILE A 1 288 ? -1.550 -9.619 -8.101 1.00 93.19 288 ILE A C 1
ATOM 2305 O O . ILE A 1 288 ? -2.270 -10.395 -7.488 1.00 93.19 288 ILE A O 1
ATOM 2309 N N . ASP A 1 289 ? -0.219 -9.625 -7.981 1.00 94.56 289 ASP A N 1
ATOM 2310 C CA . ASP A 1 289 ? 0.489 -10.544 -7.083 1.00 94.56 289 ASP A CA 1
ATOM 2311 C C . ASP A 1 289 ? -0.005 -10.402 -5.634 1.00 94.56 289 ASP A C 1
ATOM 2313 O O . ASP A 1 289 ? -0.358 -11.403 -5.015 1.00 94.56 289 ASP A O 1
ATOM 2317 N N . ASP A 1 290 ? -0.100 -9.167 -5.121 1.00 94.81 290 ASP A N 1
ATOM 2318 C CA . ASP A 1 290 ? -0.604 -8.909 -3.765 1.00 94.81 290 ASP A CA 1
ATOM 2319 C C . ASP A 1 290 ? -2.053 -9.407 -3.595 1.00 94.81 290 ASP A C 1
ATOM 2321 O O . ASP A 1 290 ? -2.408 -9.978 -2.564 1.00 94.81 290 ASP A O 1
ATOM 2325 N N . LEU A 1 291 ? -2.912 -9.188 -4.599 1.00 95.50 291 LEU A N 1
ATOM 2326 C CA . LEU A 1 291 ? -4.303 -9.648 -4.576 1.00 95.50 291 LEU A CA 1
ATOM 2327 C C . LEU A 1 291 ? -4.407 -11.175 -4.660 1.00 95.50 291 LEU A C 1
ATOM 2329 O O . LEU A 1 291 ? -5.253 -11.750 -3.983 1.00 95.50 291 LEU A O 1
ATOM 2333 N N . LEU A 1 292 ? -3.557 -11.833 -5.452 1.00 95.75 292 LEU A N 1
ATOM 2334 C CA . LEU A 1 292 ? -3.511 -13.291 -5.560 1.00 95.75 292 LEU A CA 1
ATOM 2335 C C . LEU A 1 292 ? -3.016 -13.934 -4.263 1.00 95.75 292 LEU A C 1
ATOM 2337 O O . LEU A 1 292 ? -3.604 -14.925 -3.837 1.00 95.75 292 LEU A O 1
ATOM 2341 N N . GLU A 1 293 ? -1.996 -13.367 -3.612 1.00 95.12 293 GLU A N 1
ATOM 2342 C CA . GLU A 1 293 ? -1.544 -13.813 -2.285 1.00 95.12 293 GLU A CA 1
ATOM 2343 C C . GLU A 1 293 ? -2.686 -13.677 -1.263 1.00 95.12 293 GLU A C 1
ATOM 2345 O O . GLU A 1 293 ? -3.042 -14.631 -0.571 1.00 95.12 293 GLU A O 1
ATOM 2350 N N . LEU A 1 294 ? -3.343 -12.513 -1.215 1.00 95.62 294 LEU A N 1
ATOM 2351 C CA . LEU A 1 294 ? -4.470 -12.272 -0.307 1.00 95.62 294 LEU A CA 1
ATOM 2352 C C . LEU A 1 294 ? -5.689 -13.153 -0.610 1.00 95.62 294 LEU A C 1
ATOM 2354 O O . LEU A 1 294 ? -6.451 -13.472 0.302 1.00 95.62 294 LEU A O 1
ATOM 2358 N N . TRP A 1 295 ? -5.913 -13.517 -1.870 1.00 95.94 295 TRP A N 1
ATOM 2359 C CA . TRP A 1 295 ? -7.040 -14.352 -2.268 1.00 95.94 295 TRP A CA 1
ATOM 2360 C C . TRP A 1 295 ? -6.798 -15.833 -1.977 1.00 95.94 295 TRP A C 1
ATOM 2362 O O . TRP A 1 295 ? -7.700 -16.484 -1.445 1.00 95.94 295 TRP A O 1
ATOM 2372 N N . ASN A 1 296 ? -5.622 -16.359 -2.330 1.00 94.56 296 ASN A N 1
ATOM 2373 C CA . ASN A 1 296 ? -5.310 -17.787 -2.238 1.00 94.56 296 ASN A CA 1
ATOM 2374 C C . ASN A 1 296 ? -4.844 -18.190 -0.837 1.00 94.56 296 ASN A C 1
ATOM 2376 O O . ASN A 1 296 ? -5.367 -19.153 -0.280 1.00 94.56 296 ASN A O 1
ATOM 2380 N N . ASP A 1 297 ? -3.905 -17.435 -0.267 1.00 94.19 297 ASP A N 1
ATOM 2381 C CA . ASP A 1 297 ? -3.261 -17.777 1.004 1.00 94.19 297 ASP A CA 1
ATOM 2382 C C . ASP A 1 297 ? -3.912 -17.024 2.170 1.00 94.19 297 ASP A C 1
ATOM 2384 O O . ASP A 1 297 ? -4.091 -17.559 3.266 1.00 94.19 297 ASP A O 1
ATOM 2388 N N . GLY A 1 298 ? -4.306 -15.772 1.920 1.00 93.06 298 GLY A N 1
ATOM 2389 C CA . GLY A 1 298 ? -4.787 -14.863 2.952 1.00 93.06 298 GLY A CA 1
ATOM 2390 C C . GLY A 1 298 ? -3.684 -14.445 3.929 1.00 93.06 298 GLY A C 1
ATOM 2391 O O . GLY A 1 298 ? -2.504 -14.767 3.789 1.00 93.06 298 GLY A O 1
ATOM 2392 N N . VAL A 1 299 ? -4.061 -13.671 4.944 1.00 91.44 299 VAL A N 1
ATOM 2393 C CA . VAL A 1 299 ? -3.138 -13.222 5.988 1.00 91.44 299 VAL A CA 1
ATOM 2394 C C . VAL A 1 299 ? -3.791 -13.236 7.359 1.00 91.44 299 VAL A C 1
ATOM 2396 O O . VAL A 1 299 ? -4.838 -12.625 7.577 1.00 91.44 299 VAL A O 1
ATOM 2399 N N . TRP A 1 300 ? -3.150 -13.891 8.325 1.00 90.44 300 TRP A N 1
ATOM 2400 C CA . TRP A 1 300 ? -3.599 -13.829 9.710 1.00 90.44 300 TRP A CA 1
ATOM 2401 C C . TRP A 1 300 ? -3.559 -12.390 10.220 1.00 90.44 300 TRP A C 1
ATOM 2403 O O . TRP A 1 300 ? -2.539 -11.699 10.157 1.00 90.44 300 TRP A O 1
ATOM 2413 N N . THR A 1 301 ? -4.710 -11.925 10.691 1.00 89.06 301 THR A N 1
ATOM 2414 C CA . THR A 1 301 ? -4.917 -10.545 11.120 1.00 89.06 301 THR A CA 1
ATOM 2415 C C . THR A 1 301 ? -5.673 -10.531 12.437 1.00 89.06 301 THR A C 1
ATOM 2417 O O . THR A 1 301 ? -6.581 -11.333 12.656 1.00 89.06 301 THR A O 1
ATOM 2420 N N . TYR A 1 302 ? -5.290 -9.621 13.329 1.00 86.00 302 TYR A N 1
ATOM 2421 C CA . TYR A 1 302 ? -5.983 -9.395 14.589 1.00 86.00 302 TYR A CA 1
ATOM 2422 C C . TYR A 1 302 ? -6.979 -8.242 14.445 1.00 86.00 302 TYR A C 1
ATOM 2424 O O . TYR A 1 302 ? -6.603 -7.128 14.086 1.00 86.00 302 TYR A O 1
ATOM 2432 N N . ASP A 1 303 ? -8.249 -8.511 14.736 1.00 86.56 303 ASP A N 1
ATOM 2433 C CA . ASP A 1 303 ? -9.308 -7.508 14.804 1.00 86.56 303 ASP A CA 1
ATOM 2434 C C . ASP A 1 303 ? -9.338 -6.882 16.201 1.00 86.56 303 ASP A C 1
ATOM 2436 O O . ASP A 1 303 ? -9.812 -7.499 17.157 1.00 86.56 303 ASP A O 1
ATOM 2440 N N . ALA A 1 304 ? -8.870 -5.639 16.323 1.00 82.00 304 ALA A N 1
ATOM 2441 C CA . ALA A 1 304 ? -8.819 -4.930 17.599 1.00 82.00 304 ALA A CA 1
ATOM 2442 C C . ALA A 1 304 ? -10.199 -4.602 18.196 1.00 82.00 304 ALA A C 1
ATOM 2444 O O . ALA A 1 304 ? -10.280 -4.346 19.401 1.00 82.00 304 ALA A O 1
ATOM 2445 N N . SER A 1 305 ? -11.256 -4.575 17.374 1.00 86.50 305 SER A N 1
ATOM 2446 C CA . SER A 1 305 ? -12.640 -4.318 17.795 1.00 86.50 305 SER A CA 1
ATOM 2447 C C . SER A 1 305 ? -13.294 -5.579 18.362 1.00 86.50 305 SER A C 1
ATOM 2449 O O . SER A 1 305 ? -13.949 -5.514 19.399 1.00 86.50 305 SER A O 1
ATOM 2451 N N . ARG A 1 306 ? -13.066 -6.742 17.735 1.00 87.19 306 ARG A N 1
ATOM 2452 C CA . ARG A 1 306 ? -13.590 -8.043 18.205 1.00 87.19 306 ARG A CA 1
ATOM 2453 C C . ARG A 1 306 ? -12.647 -8.777 19.162 1.00 87.19 306 ARG A C 1
ATOM 2455 O O . ARG A 1 306 ? -13.053 -9.787 19.734 1.00 87.19 306 ARG A O 1
ATOM 2462 N N . SER A 1 307 ? -11.410 -8.305 19.298 1.00 86.19 307 SER A N 1
ATOM 2463 C CA . SER A 1 307 ? -10.306 -8.970 19.998 1.00 86.19 307 SER A CA 1
ATOM 2464 C C . SER A 1 307 ? -10.081 -10.414 19.528 1.00 86.19 307 SER A C 1
ATOM 2466 O O . SER A 1 307 ? -9.876 -11.314 20.339 1.00 86.19 307 SER A O 1
ATOM 2468 N N . LYS A 1 308 ? -10.159 -10.660 18.212 1.00 88.06 308 LYS A N 1
ATOM 2469 C CA . LYS A 1 308 ? -10.061 -12.006 17.616 1.00 88.06 308 LYS A CA 1
ATOM 2470 C C . LYS A 1 308 ? -9.127 -12.029 16.413 1.00 88.06 308 LYS A C 1
ATOM 2472 O O . LYS A 1 308 ? -9.109 -11.090 15.621 1.00 88.06 308 LYS A O 1
ATOM 2477 N N . LYS A 1 309 ? -8.384 -13.130 16.262 1.00 89.38 309 LYS A N 1
ATOM 2478 C CA . LYS A 1 309 ? -7.630 -13.436 15.040 1.00 89.38 309 LYS A CA 1
ATOM 2479 C C . LYS A 1 309 ? -8.580 -14.012 13.984 1.00 89.38 309 LYS A C 1
ATOM 2481 O O . LYS A 1 309 ? -9.474 -14.789 14.313 1.00 89.38 309 LYS A O 1
ATOM 2486 N N . PHE A 1 310 ? -8.371 -13.640 12.731 1.00 92.44 310 PHE A N 1
ATOM 2487 C CA . PHE A 1 310 ? -9.073 -14.195 11.578 1.00 92.44 310 PHE A CA 1
ATOM 2488 C C . PHE A 1 310 ? -8.133 -14.239 10.370 1.00 92.44 310 PHE A C 1
ATOM 2490 O O . PHE A 1 310 ? -7.106 -13.551 10.341 1.00 92.44 310 PHE A O 1
ATOM 2497 N N . LEU A 1 311 ? -8.475 -15.060 9.379 1.00 95.12 311 LEU A N 1
ATOM 2498 C CA . LEU A 1 311 ? -7.746 -15.111 8.119 1.00 95.12 311 LEU A CA 1
ATOM 2499 C C . LEU A 1 311 ? -8.324 -14.053 7.177 1.00 95.12 311 LEU A C 1
ATOM 2501 O O . LEU A 1 311 ? -9.407 -14.229 6.623 1.00 95.12 311 LEU A O 1
ATOM 2505 N N . LEU A 1 312 ? -7.608 -12.943 7.023 1.00 95.44 312 LEU A N 1
ATOM 2506 C CA . LEU A 1 312 ? -8.006 -11.855 6.144 1.00 95.44 312 LEU A CA 1
ATOM 2507 C C . LEU A 1 312 ? -7.723 -12.220 4.688 1.00 95.44 312 LEU A C 1
ATOM 2509 O O . LEU A 1 312 ? -6.587 -12.524 4.325 1.00 95.44 312 LEU A O 1
ATOM 2513 N N . ARG A 1 313 ? -8.746 -12.089 3.848 1.00 97.25 313 ARG A N 1
ATOM 2514 C CA . ARG A 1 313 ? -8.647 -12.177 2.391 1.00 97.25 313 ARG A CA 1
ATOM 2515 C C . ARG A 1 313 ? -9.142 -10.886 1.751 1.00 97.25 313 ARG A C 1
ATOM 2517 O O . ARG A 1 313 ? -9.912 -10.127 2.348 1.00 97.25 313 ARG A O 1
ATOM 2524 N N . ALA A 1 314 ? -8.707 -10.639 0.521 1.00 96.56 314 ALA A N 1
ATOM 2525 C CA . ALA A 1 314 ? -9.174 -9.506 -0.265 1.00 96.56 314 ALA A CA 1
ATOM 2526 C C . ALA A 1 314 ? -9.524 -9.912 -1.696 1.00 96.56 314 ALA A C 1
ATOM 2528 O O . ALA A 1 314 ? -8.959 -10.861 -2.232 1.00 96.56 314 ALA A O 1
ATOM 2529 N N . ALA A 1 315 ? -10.449 -9.177 -2.306 1.00 95.44 315 ALA A N 1
ATOM 2530 C CA . ALA A 1 315 ? -10.880 -9.383 -3.682 1.00 95.44 315 ALA A CA 1
ATOM 2531 C C . ALA A 1 315 ? -11.063 -8.050 -4.406 1.00 95.44 315 ALA A C 1
ATOM 2533 O O . ALA A 1 315 ? -11.396 -7.030 -3.799 1.00 95.44 315 ALA A O 1
ATOM 2534 N N . LEU A 1 316 ? -10.879 -8.062 -5.722 1.00 94.31 316 LEU A N 1
ATOM 2535 C CA . LEU A 1 316 ? -11.175 -6.931 -6.592 1.00 94.31 316 LEU A CA 1
ATOM 2536 C C . LEU A 1 316 ? -12.540 -7.149 -7.252 1.00 94.31 316 LEU A C 1
ATOM 2538 O O . LEU A 1 316 ? -12.748 -8.180 -7.880 1.00 94.31 316 LEU A O 1
ATOM 2542 N N . LEU A 1 317 ? -13.460 -6.190 -7.120 1.00 90.44 317 LEU A N 1
ATOM 2543 C CA . LEU A 1 317 ? -14.796 -6.307 -7.717 1.00 90.44 317 LEU A CA 1
ATOM 2544 C C . LEU A 1 317 ? -14.890 -5.665 -9.099 1.00 90.44 317 LEU A C 1
ATOM 2546 O O . LEU A 1 317 ? -15.487 -6.234 -10.007 1.00 90.44 317 LEU A O 1
ATOM 2550 N N . TRP A 1 318 ? -14.344 -4.459 -9.258 1.00 86.19 318 TRP A N 1
ATOM 2551 C CA . TRP A 1 318 ? -14.358 -3.750 -10.536 1.00 86.19 318 TRP A CA 1
ATOM 2552 C C . TRP A 1 318 ? -13.264 -2.691 -10.618 1.00 86.19 318 TRP A C 1
ATOM 2554 O O . TRP A 1 318 ? -12.712 -2.226 -9.617 1.00 86.19 318 TRP A O 1
ATOM 2564 N N . THR A 1 319 ? -12.986 -2.273 -11.848 1.00 85.94 319 THR A N 1
ATOM 2565 C CA . THR A 1 319 ? -12.083 -1.169 -12.162 1.00 85.94 319 THR A CA 1
ATOM 2566 C C . THR A 1 319 ? -12.875 0.086 -12.517 1.00 85.94 319 THR A C 1
ATOM 2568 O O . THR A 1 319 ? -13.808 0.025 -13.316 1.00 85.94 319 THR A O 1
ATOM 2571 N N . ILE A 1 320 ? -12.475 1.236 -11.985 1.00 79.81 320 ILE A N 1
ATOM 2572 C CA . ILE A 1 320 ? -12.958 2.556 -12.386 1.00 79.81 320 ILE A CA 1
ATOM 2573 C C . ILE A 1 320 ? -11.919 3.155 -13.329 1.00 79.81 320 ILE A C 1
ATOM 2575 O O . ILE A 1 320 ? -10.778 3.408 -12.943 1.00 79.81 320 ILE A O 1
ATOM 2579 N N . SER A 1 321 ? -12.321 3.390 -14.572 1.00 71.44 321 SER A N 1
ATOM 2580 C CA . SER A 1 321 ? -11.483 4.031 -15.581 1.00 71.44 321 SER A CA 1
ATOM 2581 C C . SER A 1 321 ? -12.305 4.975 -16.443 1.00 71.44 321 SER A C 1
ATOM 2583 O O . SER A 1 321 ? -13.496 4.747 -16.663 1.00 71.44 321 SER A O 1
ATOM 2585 N N . ASP A 1 322 ? -11.674 6.051 -16.909 1.00 62.69 322 ASP A N 1
ATOM 2586 C CA . ASP A 1 322 ? -12.233 6.864 -17.982 1.00 62.69 322 ASP A CA 1
ATOM 2587 C C . ASP A 1 322 ? -12.076 6.137 -19.332 1.00 62.69 322 ASP A C 1
ATOM 2589 O O . ASP A 1 322 ? -11.376 5.129 -19.445 1.00 62.69 322 ASP A O 1
ATOM 2593 N N . TRP A 1 323 ? -12.759 6.613 -20.374 1.00 55.12 323 TRP A N 1
ATOM 2594 C CA . TRP A 1 323 ? -12.756 5.954 -21.686 1.00 55.12 323 TRP A CA 1
ATOM 2595 C C . TRP A 1 323 ? -11.345 5.731 -22.274 1.00 55.12 323 TRP A C 1
ATOM 2597 O O . TRP A 1 323 ? -11.078 4.620 -22.740 1.00 55.12 323 TRP A O 1
ATOM 2607 N N . PRO A 1 324 ? -10.418 6.714 -22.238 1.00 57.03 324 PRO A N 1
ATOM 2608 C CA . PRO A 1 324 ? -9.028 6.496 -22.637 1.00 57.03 324 PRO A CA 1
ATOM 2609 C C . PRO A 1 324 ? -8.306 5.428 -21.808 1.00 57.03 324 PRO A C 1
ATOM 2611 O O . PRO A 1 324 ? -7.573 4.612 -22.367 1.00 57.03 324 PRO A O 1
ATOM 2614 N N . ARG A 1 325 ? -8.498 5.408 -20.484 1.00 51.66 325 ARG A N 1
ATOM 2615 C CA . ARG A 1 325 ? -7.853 4.441 -19.588 1.00 51.66 325 ARG A CA 1
ATOM 2616 C C . ARG A 1 325 ? -8.440 3.045 -19.738 1.00 51.66 325 ARG A C 1
ATOM 2618 O O . ARG A 1 325 ? -7.665 2.096 -19.659 1.00 51.66 325 ARG A O 1
ATOM 2625 N N . HIS A 1 326 ? -9.741 2.910 -20.002 1.00 51.78 326 HIS A N 1
ATOM 2626 C CA . HIS A 1 326 ? -10.404 1.619 -20.196 1.00 51.78 326 HIS A CA 1
ATOM 2627 C C . HIS A 1 326 ? -9.704 0.802 -21.286 1.00 51.78 326 HIS A C 1
ATOM 2629 O O . HIS A 1 326 ? -9.402 -0.365 -21.064 1.00 51.78 326 HIS A O 1
ATOM 2635 N N . GLY A 1 327 ? -9.355 1.423 -22.418 1.00 50.28 327 GLY A N 1
ATOM 2636 C CA . GLY A 1 327 ? -8.624 0.762 -23.508 1.00 50.28 327 GLY A CA 1
ATOM 2637 C C . GLY A 1 327 ? -7.208 0.292 -23.146 1.00 50.28 327 GLY A C 1
ATOM 2638 O O . GLY A 1 327 ? -6.684 -0.593 -23.808 1.00 50.28 327 GLY A O 1
ATOM 2639 N N . SER A 1 328 ? -6.607 0.857 -22.094 1.00 52.34 328 SER A N 1
ATOM 2640 C CA . SER A 1 328 ? -5.285 0.480 -21.573 1.00 52.34 328 SER A CA 1
ATOM 2641 C C . SER A 1 328 ? -5.350 -0.460 -20.360 1.00 52.34 328 SER A C 1
ATOM 2643 O O . SER A 1 328 ? -4.307 -0.884 -19.873 1.00 52.34 328 SER A O 1
ATOM 2645 N N . LEU A 1 329 ? -6.544 -0.707 -19.808 1.00 50.44 329 LEU A N 1
ATOM 2646 C CA . LEU A 1 329 ? -6.798 -1.705 -18.757 1.00 50.44 329 LEU A CA 1
ATOM 2647 C C . LEU A 1 329 ? -7.365 -3.004 -19.335 1.00 50.44 329 LEU A C 1
ATOM 2649 O O . LEU A 1 329 ? -7.181 -4.070 -18.758 1.00 50.44 329 LEU A O 1
ATOM 2653 N N . SER A 1 330 ? -8.055 -2.917 -20.473 1.00 48.44 330 SER A N 1
ATOM 2654 C CA . SER A 1 330 ? -8.478 -4.064 -21.268 1.00 48.44 330 SER A CA 1
ATOM 2655 C C . SER A 1 330 ? -7.366 -4.466 -22.237 1.00 48.44 330 SER A C 1
ATOM 2657 O O . SER A 1 330 ? -6.913 -3.632 -23.019 1.00 48.44 330 SER A O 1
ATOM 2659 N N . VAL A 1 331 ? -6.955 -5.734 -22.213 1.00 39.03 331 VAL A N 1
ATOM 2660 C CA . VAL A 1 331 ? -5.983 -6.310 -23.158 1.00 39.03 331 VAL A CA 1
ATOM 2661 C C . VAL A 1 331 ? -6.431 -6.055 -24.610 1.00 39.03 331 VAL A C 1
ATOM 2663 O O . VAL A 1 331 ? -7.620 -6.094 -24.924 1.00 39.03 331 VAL A O 1
ATOM 2666 N N . GLU A 1 332 ? -5.469 -5.732 -25.475 1.00 39.28 332 GLU A N 1
ATOM 2667 C CA . GLU A 1 332 ? -5.646 -5.163 -26.815 1.00 39.28 332 GLU A CA 1
ATOM 2668 C C . GLU A 1 332 ? -6.643 -5.882 -27.762 1.00 39.28 332 GLU A C 1
ATOM 2670 O O . GLU A 1 332 ? -6.743 -7.105 -27.804 1.00 39.28 332 GLU A O 1
ATOM 2675 N N . ASN A 1 333 ? -7.235 -5.083 -28.666 1.00 30.98 333 ASN A N 1
ATOM 2676 C CA . ASN A 1 333 ? -7.765 -5.460 -29.993 1.00 30.98 333 ASN A CA 1
ATOM 2677 C C . ASN A 1 333 ? -9.165 -6.084 -30.130 1.00 30.98 333 ASN A C 1
ATOM 2679 O O . ASN A 1 333 ? -9.401 -6.804 -31.101 1.00 30.98 333 ASN A O 1
ATOM 2683 N N . ILE A 1 334 ? -10.147 -5.746 -29.291 1.00 34.28 334 ILE A N 1
ATOM 2684 C CA . ILE A 1 334 ? -11.561 -5.994 -29.635 1.00 34.28 334 ILE A CA 1
ATOM 2685 C C . ILE A 1 334 ? -12.408 -4.778 -29.253 1.00 34.28 334 ILE A C 1
ATOM 2687 O O . ILE A 1 334 ? -12.272 -4.227 -28.166 1.00 34.28 334 ILE A O 1
ATOM 2691 N N . VAL A 1 335 ? -13.264 -4.349 -30.185 1.00 33.62 335 VAL A N 1
ATOM 2692 C CA . VAL A 1 335 ? -14.289 -3.309 -30.016 1.00 33.62 335 VAL A CA 1
ATOM 2693 C C . VAL A 1 335 ? -14.953 -3.445 -28.643 1.00 33.62 335 VAL A C 1
ATOM 2695 O O . VAL A 1 335 ? -15.666 -4.414 -28.387 1.00 33.62 335 VAL A O 1
ATOM 2698 N N . VAL A 1 336 ? -14.719 -2.472 -27.760 1.00 38.62 336 VAL A N 1
ATOM 2699 C CA . VAL A 1 336 ? -15.306 -2.435 -26.417 1.00 38.62 336 VAL A CA 1
ATOM 2700 C C . VAL A 1 336 ? -16.769 -2.011 -26.548 1.00 38.62 336 VAL A C 1
ATOM 2702 O O . VAL A 1 336 ? -17.110 -0.834 -26.465 1.00 38.62 336 VAL A O 1
ATOM 2705 N N . CYS A 1 337 ? -17.651 -2.972 -26.814 1.00 38.69 337 CYS A N 1
ATOM 2706 C CA . CYS A 1 337 ? -19.080 -2.792 -26.610 1.00 38.69 337 CYS A CA 1
ATOM 2707 C C . CYS A 1 337 ? -19.398 -3.200 -25.171 1.00 38.69 337 CYS A C 1
ATOM 2709 O O . CYS A 1 337 ? -19.338 -4.380 -24.836 1.00 38.69 337 CYS A O 1
ATOM 2711 N N . SER A 1 338 ? -19.800 -2.240 -24.341 1.00 43.53 338 SER A N 1
ATOM 2712 C CA . SER A 1 338 ? -20.245 -2.441 -22.952 1.00 43.53 338 SER A CA 1
ATOM 2713 C C . SER A 1 338 ? -21.474 -3.357 -22.799 1.00 43.53 338 SER A C 1
ATOM 2715 O O . SER A 1 338 ? -21.906 -3.618 -21.681 1.00 43.53 338 SER A O 1
ATOM 2717 N N . HIS A 1 339 ? -22.036 -3.860 -23.904 1.00 41.94 339 HIS A N 1
ATOM 2718 C CA . HIS A 1 339 ? -23.164 -4.792 -23.933 1.00 41.94 339 HIS A CA 1
ATOM 2719 C C . HIS A 1 339 ? -22.782 -6.223 -24.347 1.00 41.94 339 HIS A C 1
ATOM 2721 O O . HIS A 1 339 ? -23.483 -7.169 -24.000 1.00 41.94 339 HIS A O 1
ATOM 2727 N N . CYS A 1 340 ? -21.675 -6.409 -25.070 1.00 41.69 340 CYS A N 1
ATOM 2728 C CA . CYS A 1 340 ? -21.317 -7.694 -25.670 1.00 41.69 340 CYS A CA 1
ATOM 2729 C C . CYS A 1 340 ? -20.049 -8.253 -25.014 1.00 41.69 340 CYS A C 1
ATOM 2731 O O . CYS A 1 340 ? -18.975 -8.258 -25.609 1.00 41.69 340 CYS A O 1
ATOM 2733 N N . LEU A 1 341 ? -20.201 -8.772 -23.791 1.00 44.31 341 LEU A N 1
ATOM 2734 C CA . LEU A 1 341 ? -19.203 -9.512 -22.993 1.00 44.31 341 LEU A CA 1
ATOM 2735 C C . LEU A 1 341 ? -18.722 -10.833 -23.642 1.00 44.31 341 LEU A C 1
ATOM 2737 O O . LEU A 1 341 ? -18.222 -11.724 -22.965 1.00 44.31 341 LEU A O 1
ATOM 2741 N N . SER A 1 342 ? -18.898 -11.035 -24.950 1.00 38.03 342 SER A N 1
ATOM 2742 C CA . SER A 1 342 ? -18.804 -12.373 -25.541 1.00 38.03 342 SER A CA 1
ATOM 2743 C C . SER A 1 342 ? -17.381 -12.925 -25.660 1.00 38.03 342 SER A C 1
ATOM 2745 O O . SER A 1 342 ? -17.249 -14.126 -25.874 1.00 38.03 342 SER A O 1
ATOM 2747 N N . LYS A 1 343 ? -16.325 -12.102 -25.539 1.00 34.12 343 LYS A N 1
ATOM 2748 C CA . LYS A 1 343 ? -14.915 -12.557 -25.579 1.00 34.12 343 LYS A CA 1
ATOM 2749 C C . LYS A 1 343 ? -13.946 -11.647 -24.810 1.00 34.12 343 LYS A C 1
ATOM 2751 O O . LYS A 1 343 ? -12.845 -11.381 -25.283 1.00 34.12 343 LYS A O 1
ATOM 2756 N N . THR A 1 344 ? -14.338 -11.140 -23.648 1.00 38.22 344 THR A N 1
ATOM 2757 C CA . THR A 1 344 ? -13.411 -10.406 -22.776 1.00 38.22 344 THR A CA 1
ATOM 2758 C C . THR A 1 344 ? -12.971 -11.308 -21.632 1.00 38.22 344 THR A C 1
ATOM 2760 O O . THR A 1 344 ? -13.758 -11.572 -20.728 1.00 38.22 344 THR A O 1
ATOM 2763 N N . CYS A 1 345 ? -11.713 -11.758 -21.652 1.00 29.75 345 CYS A N 1
ATOM 2764 C CA . CYS A 1 345 ? -11.017 -12.069 -20.406 1.00 29.75 345 CYS A CA 1
ATOM 2765 C C . CYS A 1 345 ? -10.641 -10.723 -19.781 1.00 29.75 345 CYS A C 1
ATOM 2767 O O . CYS A 1 345 ? -9.668 -10.088 -20.181 1.00 29.75 345 CYS A O 1
ATOM 2769 N N . SER A 1 346 ? -11.494 -10.236 -18.890 1.00 34.31 346 SER A N 1
ATOM 2770 C CA . SER A 1 346 ? -11.204 -9.111 -18.008 1.00 34.31 346 SER A CA 1
ATOM 2771 C C . SER A 1 346 ? -10.669 -9.671 -16.694 1.00 34.31 346 SER A C 1
ATOM 2773 O O . SER A 1 346 ? -11.445 -10.346 -16.028 1.00 34.31 346 SER A O 1
ATOM 2775 N N . LEU A 1 347 ? -9.402 -9.353 -16.386 1.00 35.91 347 LEU A N 1
ATOM 2776 C CA . LEU A 1 347 ? -8.610 -9.731 -15.199 1.00 35.91 347 LEU A CA 1
ATOM 2777 C C . LEU A 1 347 ? -8.606 -11.217 -14.808 1.00 35.91 347 LEU A C 1
ATOM 2779 O O . LEU A 1 347 ? -9.656 -11.758 -14.405 1.00 35.91 347 LEU A O 1
#

pLDDT: mean 78.59, std 19.66, range [25.66, 97.25]

Mean predicted aligned error: 11.28 Å

Sequence (347 aa):
MDEMLLEGFGMYGTRTLGEEQESEDDLDDDVEAYYRLVDDGRQELYPGCKRFSKLQFLVRLLHIKNMRGMSNVCFDQVLTLIKEALPEGQALPKKFHGAKKFARAIGIGYDSIDACKNDCILFRKEHDDDISCPVCGTSRWKSINTGVDGRRVHKVPQKVVLHFPLKKILQRLFASTNTASDVRWHSEGRTKDDLIRHPDDSPAWKHFDAIHKDFSSEVCNVRFGLGADGFNPFGNMNLSYSIWPIVLIPYNLPPWICMKQSNFILSVIIPGKKSPGKDMDVYMQLTIDDLLELWNDGVWTYDASRSKKFLLRAALLWTISDWPRHGSLSVENIVVCSHCLSKTCSL

Secondary structure (DSSP, 8-state):
-HHHHHHHTT-----PPP----------HHHHHHHHHHHHHHSBSSTT--S-BHHHHHHHHHHHHHHTT--HHHHHHHHHHHHHHSTTGGGS-SSHHHHHHHHHHTT---EEEEE-TTSS-EE-GGGSS-SB-TTT--BSEEEEEEPTTSS-EEEEESEEEEE--HHHHHHHHTTSHHHHHHHHHHHHT---SSS--SGGGSHHHHHHHHH-HHHHHSTT-EEEEEEE--B-TT-SS-TT-EEEEEEEEETTS-HHHHTSGGG-EEEEEEEESS--GGGHHHHHHHHHHHHHHHHHT-EEEEETTTTEEEEE-EEEEEEE--HHHHHHHSPSSS---TT--TT----

Nearest PDB structures (foldseek):
  6oep-assembly1_C  TM=4.884E-01  e=9.029E-03  Mus musculus
  8qlo-assembly1_B  TM=4.152E-01  e=2.736E+00  Bacillales bacterium
  1fx3-assembly1_D  TM=2.355E-01  e=5.360E+00  Haemophilus influenzae
  5t90-assembly1_D  TM=1.892E-01  e=2.894E+00  Lymnaea stagnalis
  7n0w-assembly1_D  TM=1.807E-01  e=4.284E+00  Lymnaea stagnalis

Organism: Triticum urartu (NCBI:txid4572)

Solvent-accessible surface area (backbone atoms only — not comparable to full-atom values): 20146 Å² total; per-residue (Å²): 104,71,64,56,52,34,60,72,66,42,65,80,76,93,79,80,85,78,92,79,84,89,79,96,72,82,70,57,69,67,55,55,53,37,51,54,48,48,52,59,30,61,35,52,50,33,95,88,40,86,88,38,26,40,40,59,49,51,52,51,51,53,48,51,34,63,79,68,69,53,49,67,66,56,49,26,52,53,46,46,53,51,30,74,74,36,99,48,26,78,82,52,61,77,37,55,69,46,49,52,48,50,42,34,62,74,54,76,43,66,48,80,39,41,26,37,79,82,43,79,44,55,47,44,82,97,34,51,84,55,63,42,37,89,88,78,66,48,56,35,57,68,45,77,45,67,40,97,83,71,78,46,74,50,72,38,63,58,27,60,31,39,37,29,70,54,70,70,57,54,46,50,44,18,62,15,44,66,48,29,46,36,39,31,25,63,76,77,70,52,86,88,78,91,59,83,79,49,70,71,61,34,70,66,45,49,50,49,39,70,73,39,48,78,59,54,70,44,61,77,42,42,40,26,37,38,35,56,57,75,45,58,90,81,61,85,90,63,74,73,45,32,37,34,44,34,33,35,30,48,60,31,30,47,79,93,47,32,81,38,77,84,51,49,41,64,36,35,39,42,64,33,58,57,80,60,55,76,41,38,58,54,61,42,50,61,55,48,51,47,42,49,45,24,55,75,75,36,39,86,32,54,30,51,58,77,73,41,78,46,79,38,34,40,49,79,77,50,75,55,56,55,78,78,46,42,63,37,73,44,79,83,93,68,88,86,50,98,83,64,77,84,83,6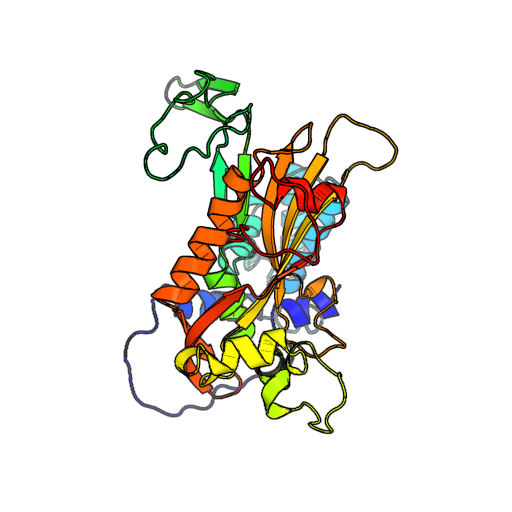6,88,73,132

Radius of gyration: 22.77 Å; Cα contacts (8 Å, |Δi|>4): 489; chains: 1; bounding box: 72×43×62 Å

Foldseek 3Di:
DLVLVCLLQQVPDDDDDDDDDDDDDDDPPLNVLLVVLSVQQSDAQDPPRPPHGLVRVLVVLVVCCVVVVPDQVRSLVVLVVVLVVDPRSVSHDNGPVRSVVSCCSNPPDWDKWQADQLLPAICDDVNVPPQADPPPRHGQFPDWDQPPVNPDTDTHGNFIKIFRQVQSSLLSCQVHQVSLVQLLCLPVVDDDPLDPQAPCSDPLNVVVCVVCVVQVVDSSAWEWEWEWDKDDPPDDDPLQKIKIWIWIFGRSGHPVPSPDPSRIDTGMIGIDSDDSQLSVVNVCVSVVVSLCCLAPVADWHARPNVRDTDGYHYYYRYYDDDPSVVCSQFHDDDDPDVVCPPDGPRD